Protein 8XV6 (pdb70)

Sequence (190 aa):
GPSCKHCKDDVNRLCRRVCACHLCGGRQDPDKQLMCDECDMAFHIYCLDPPLSSVPSEDEWYCPECRNDRVRTLLSVLKDPIAKMRRLVRIEQRQKGPSCKHCKDDVNRLCRVCACHLCGGRQDPDKQLMCDECDMAFHIYCLDPPLSSVPSEDEWYCPECRNDRVRTLLSVLKDPIAKMRRLVRIEQRQK

Secondary structure (DSSP, 8-state):
----TTTTT-TTS--TTTSBTTT---S-GGGEEEPTTT--EEETTTSSSPPSS---SS----HHHHT-/-PPBHHHHHT-HHHHHHHHHHHHHHH-/----TTTTT-TTS--TTTSBTTT---S-GGGEEEPTTT--EEETTTSSSPPSS---SS----HHHHT-/---BHHHHHT-HHHHHHHHHHHHHHH-

Radius of gyration: 18.64 Å; Cα contacts (8 Å, |Δi|>4): 339; chains: 4; bounding box: 54×41×26 Å

InterPro domains:
  IPR000626 Ubiquitin-like domain [PF00240] (3-75)
  IPR000626 Ubiquitin-like domain [PS50053] (1-75)
  IPR000626 Ubiquitin-like domain [SM00213] (1-74)
  IPR001841 Zinc finger, RING-type [PS50089] (318-364)
  IPR001841 Zinc finger, RING-type [PS50089] (724-763)
  IPR001841 Zinc finger, RING-type [SM00184] (318-363)
  IPR001841 Zinc finger, RING-type [SM00184] (724-762)
  IPR001965 Zinc finger, PHD-type [SM00249] (317-364)
  IPR003105 SRA-YDG [PF02182] (417-585)
  IPR003105 SRA-YDG [PS51015] (419-582)
  IPR003105 SRA-YDG [SM00466] (414-586)
  IPR011011 Zinc finger, FYVE/PHD-type [SSF57903] (316-367)
  IPR013083 Zinc finger, RING/FYVE/PHD-type [G3DSA:3.30.40.10] (670-793)
  IPR015947 PUA-like superfamily [SSF88697] (400-607)
  IPR017907 Zinc finger, RING-type, conserved site [PS00518] (739-748)
  IPR019787 Zinc finger, PHD-finger [PF00628] (318-363)
  IPR019787 Zinc finger, PHD-finger [PS50016] (310-366)
  IPR021991 UHRF1, tandem tudor domain [PF12148] (133-28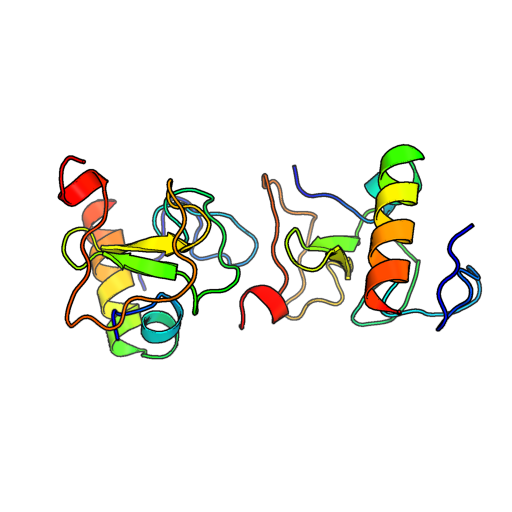4)
  IPR029071 Ubiquitin-like domain superfamily [SSF54236] (1-96)
  IPR036987 SRA-YDG superfamily [G3DSA:2.30.280.10] (399-609)

B-factor: mean 32.42, std 11.43, range [16.93, 79.99]

Foldseek 3Di:
DDADPVARPPLVDFDLAVAAVQTSHPPPQVQWAAAPPSRTTHHQVSDVVHDPGDDPDPHDHDCVRVVD/DDDDPVNQVVDPVSVVVVVVVVVVVVD/DDADPVCRPPQVDFDLAPAAVQTSHPPPQVQWFAAPPSRTTHRQVRDVVHDPGDDPDPGDHDCVRVVD/DDDDPVNQVVDVVSVVVVVVVVVVVVD

GO terms:
  GO:0061630 ubiquitin protein ligase activity (F, IDA)
  GO:0141119 chromosomal DNA methylation maintenance following DNA replication (P, IDA)
  GO:0006511 ubiquitin-dependent protein catabolic process (P, IDA)
  GO:0090307 mitotic spindle assembly (P, IDA)
  GO:0071168 protein localization to chromatin (P, IDA)
  GO:0005819 spindle (C, IC)
  GO:0062072 histone H3K9me2/3 reader activity (F, IDA)
  GO:0004842 ubiquitin-protein transferase activity (F, IDA)
  GO:0000785 chromatin (C, IDA)
  GO:0000791 euchromatin (C, IDA)
  GO:0000792 heterochromatin (C, IDA)
  GO:0005657 replication fork (C, IDA)
  GO:0008270 zinc ion binding (F, IDA)
  GO:0008327 methyl-CpG binding (F, IDA)
  GO:0042393 histone binding (F, IDA)
  GO:0044729 hemi-methylated DNA-binding (F, IDA)
  GO:0051865 protein autoubiquitination (P, IDA)
  GO:0140234 histone H3K23 ubiquitin ligase activity (F, IDA)
  GO:0140248 histone H3K18 ubiquitin ligase activity (F, IDA)
  GO:0140851 histone H3K14 ubiquitin ligase activity (F, IDA)

Solvent-accessible surface area: 11069 Å² total; per-residue (Å²): 114,32,56,4,151,113,0,126,51,54,64,24,76,25,2,138,30,10,0,0,46,65,28,0,0,32,11,22,0,67,86,0,0,0,0,48,104,42,11,20,0,1,0,9,97,37,10,136,107,88,52,119,73,43,29,82,98,105,95,26,95,0,41,106,39,124,136,138,163,9,91,18,5,27,51,6,78,148,60,109,117,18,84,96,160,18,32,72,125,10,54,112,145,43,179,115,28,61,4,144,114,0,133,53,55,116,133,108,106,1,115,49,10,0,0,44,77,40,0,6,61,90,58,30,67,85,0,0,0,0,46,57,26,8,16,0,2,0,10,96,37,8,138,107,90,27,118,70,52,22,93,21,73,61,2,18,0,37,114,18,16,82,114,164,17,77,18,4,56,47,7,78,142,63,107,106,30,88,96,174,18,35,66,97,6,51,120,116,36,188

Organism: Homo sapiens (NCBI:txid9606)

Nearest PDB structures (foldseek):
  8xv6-assembly2_C  TM=1.014E+00  e=6.702E-14  Homo sapiens
  8xv4-assembly1_A  TM=9.590E-01  e=3.528E-13  Homo sapiens
  8xv7-assembly3_E  TM=9.461E-01  e=5.727E-13  Homo sapiens
  8xv7-assembly4_G  TM=9.420E-01  e=1.226E-12  Homo sapiens
  8xv4-assembly2_B  TM=9.479E-01  e=1.226E-12  Homo sapiens

Structure (mmCIF, N/CA/C/O backbone):
data_8XV6
#
_entry.id   8XV6
#
_cell.length_a   70.940
_cell.length_b   75.720
_cell.length_c   96.480
_cell.angle_alpha   90.00
_cell.angle_beta   90.00
_cell.angle_gamma   90.00
#
_symmetry.space_group_name_H-M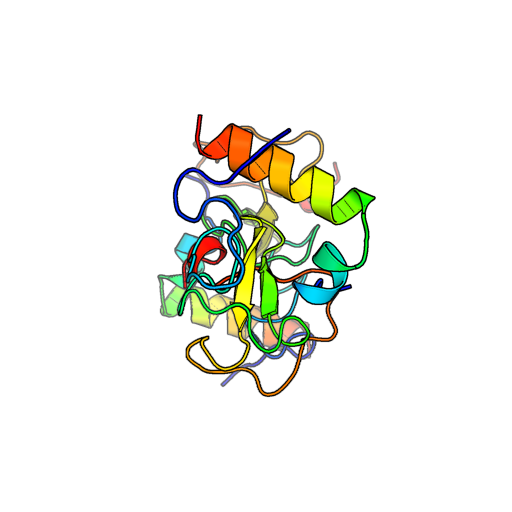   'C 2 2 21'
#
loop_
_entity.id
_entity.type
_entity.pdbx_description
1 polymer 'E3 ubiquitin-protein ligase UHRF1'
2 polymer 'Developmental pluripotency-associated protein 3'
3 non-polymer 'THIOCYANATE ION'
4 non-polymer GLYCEROL
5 non-polymer 'ZINC ION'
6 water water
#
loop_
_atom_site.group_PDB
_atom_site.id
_atom_site.type_symbol
_atom_site.label_atom_id
_atom_site.label_alt_id
_atom_site.label_comp_id
_atom_site.label_asym_id
_atom_site.label_entity_id
_atom_site.label_seq_id
_atom_site.pdbx_PDB_ins_code
_atom_site.Cartn_x
_atom_site.Cartn_y
_atom_site.Cartn_z
_atom_site.occupancy
_atom_site.B_iso_or_equiv
_atom_site.auth_seq_id
_atom_site.auth_comp_id
_atom_site.auth_asym_id
_atom_site.auth_atom_id
_atom_site.pdbx_PDB_model_num
ATOM 1 N N . GLY A 1 7 ? 0.632 -17.725 9.429 1.00 63.11 299 GLY A N 1
ATOM 2 C CA . GLY A 1 7 ? 0.564 -16.305 9.817 1.00 60.70 299 GLY A CA 1
ATOM 3 C C . GLY A 1 7 ? 1.204 -15.405 8.774 1.00 54.99 299 GLY A C 1
ATOM 4 O O . GLY A 1 7 ? 1.720 -15.926 7.765 1.00 53.43 299 GLY A O 1
ATOM 5 N N . PRO A 1 8 ? 1.195 -14.070 8.962 1.00 51.92 300 PRO A N 1
ATOM 6 C CA . PRO A 1 8 ? 1.726 -13.159 7.959 1.00 46.77 300 PRO A CA 1
ATOM 7 C C . PRO A 1 8 ? 3.244 -13.272 7.860 1.00 42.93 300 PRO A C 1
ATOM 8 O O . PRO A 1 8 ? 3.921 -13.527 8.868 1.00 40.74 300 PRO A O 1
ATOM 12 N N . SER A 1 9 ? 3.773 -13.020 6.658 1.00 38.51 301 SER A N 1
ATOM 13 C CA . SER A 1 9 ? 5.215 -13.126 6.334 1.00 35.90 301 SER A CA 1
ATOM 14 C C . SER A 1 9 ? 5.521 -12.096 5.239 1.00 32.36 301 SER A C 1
ATOM 15 O O . SER A 1 9 ? 4.770 -12.030 4.269 1.00 34.32 301 SER A O 1
ATOM 18 N N . CYS A 1 10 ? 6.562 -11.300 5.414 1.00 27.21 302 CYS A N 1
ATOM 19 C CA . CYS A 1 10 ? 6.854 -10.202 4.475 1.00 26.61 302 CYS A CA 1
ATOM 20 C C . CYS A 1 10 ? 7.223 -10.770 3.102 1.00 25.55 302 CYS A C 1
ATOM 21 O O . CYS A 1 10 ? 8.045 -11.685 3.024 1.00 26.67 302 CYS A O 1
ATOM 24 N N . LYS A 1 11 ? 6.634 -10.215 2.040 1.00 26.88 303 LYS A N 1
ATOM 25 C CA . LYS A 1 11 ? 6.910 -10.734 0.674 1.00 28.47 303 LYS A CA 1
ATOM 26 C C . LYS A 1 11 ? 8.342 -10.379 0.274 1.00 25.44 303 LYS A C 1
ATOM 27 O O . LYS A 1 11 ? 8.930 -11.110 -0.565 1.00 28.22 303 LYS A O 1
ATOM 33 N N . HIS A 1 12 ? 8.916 -9.350 0.891 1.00 23.81 304 HIS A N 1
ATOM 34 C CA . HIS A 1 12 ? 10.287 -8.880 0.555 1.00 23.50 304 HIS A CA 1
ATOM 35 C C . HIS A 1 12 ? 11.327 -9.741 1.271 1.00 22.61 304 HIS A C 1
ATOM 36 O O . HIS A 1 12 ? 12.199 -10.304 0.582 1.00 25.00 304 HIS A O 1
ATOM 43 N N . CYS A 1 13 ? 11.227 -9.889 2.594 1.00 21.83 305 CYS A N 1
ATOM 44 C CA . CYS A 1 13 ? 12.320 -10.480 3.399 1.00 22.13 305 CYS A CA 1
ATOM 45 C C . CYS A 1 13 ? 11.930 -11.766 4.127 1.00 22.48 305 CYS A C 1
ATOM 46 O O . CYS A 1 13 ? 12.847 -12.380 4.722 1.00 23.56 305 CYS A O 1
ATOM 49 N N . LYS A 1 14 ? 10.652 -12.152 4.110 1.00 23.14 306 LYS A N 1
ATOM 50 C CA . LYS A 1 14 ? 10.147 -13.374 4.792 1.00 26.48 306 LYS A CA 1
ATOM 51 C C . LYS A 1 14 ? 10.423 -13.265 6.299 1.00 25.98 306 LYS A C 1
ATOM 52 O O . LYS A 1 14 ? 10.357 -14.323 6.963 1.00 28.71 306 LYS A O 1
ATOM 58 N N . ASP A 1 15 ? 10.619 -12.039 6.797 1.00 24.15 307 ASP A N 1
ATOM 59 C CA . ASP A 1 15 ? 10.966 -11.751 8.217 1.00 25.90 307 ASP A CA 1
ATOM 60 C C . ASP A 1 15 ? 12.178 -12.609 8.594 1.00 26.84 307 ASP A C 1
ATOM 61 O O . ASP A 1 15 ? 12.263 -13.057 9.770 1.00 28.33 307 ASP A O 1
ATOM 66 N N . ASP A 1 16 ? 13.073 -12.846 7.636 1.00 25.65 308 ASP A N 1
ATOM 67 C CA . ASP A 1 16 ? 14.336 -13.593 7.896 1.00 25.37 308 ASP A CA 1
ATOM 68 C C . ASP A 1 16 ? 15.343 -12.590 8.466 1.00 23.45 308 ASP A C 1
ATOM 69 O O . ASP A 1 16 ? 15.706 -11.646 7.750 1.00 23.93 308 ASP A O 1
ATOM 74 N N . VAL A 1 17 ? 15.786 -12.804 9.691 1.00 25.65 309 VAL A N 1
ATOM 75 C CA . VAL A 1 17 ? 16.671 -11.846 10.423 1.00 24.95 309 VAL A CA 1
ATOM 76 C C . VAL A 1 17 ? 18.030 -11.745 9.706 1.00 23.45 309 VAL A C 1
ATOM 77 O O . VAL A 1 17 ? 18.730 -10.771 9.981 1.00 24.40 309 VAL A O 1
ATOM 81 N N . ASN A 1 18 ? 18.357 -12.664 8.805 1.00 24.27 310 ASN A N 1
ATOM 82 C CA . ASN A 1 18 ? 19.649 -12.628 8.066 1.00 24.06 310 ASN A CA 1
ATOM 83 C C . ASN A 1 18 ? 19.537 -11.778 6.816 1.00 22.91 310 ASN A C 1
ATOM 84 O O . ASN A 1 18 ? 20.496 -11.732 6.035 1.00 23.66 310 ASN A O 1
ATOM 89 N N . ARG A 1 19 ? 18.368 -11.142 6.607 1.00 21.89 311 ARG A N 1
ATOM 90 C CA . ARG A 1 19 ? 18.110 -10.324 5.402 1.00 22.13 311 ARG A CA 1
ATOM 91 C C . ARG A 1 19 ? 17.841 -8.878 5.817 1.00 21.54 311 ARG A C 1
ATOM 92 O O . ARG A 1 19 ? 17.441 -8.599 6.974 1.00 22.37 311 ARG A O 1
ATOM 100 N N . LEU A 1 20 ? 18.116 -7.974 4.894 1.00 21.26 312 LEU A N 1
ATOM 101 C CA . LEU A 1 20 ? 17.731 -6.565 5.032 1.00 19.51 312 LEU A CA 1
ATOM 102 C C . LEU A 1 20 ? 16.279 -6.400 4.593 1.00 19.89 312 LEU A C 1
ATOM 103 O O . LEU A 1 20 ? 15.789 -7.074 3.654 1.00 21.83 312 LEU A O 1
ATOM 108 N N . CYS A 1 21 ? 15.652 -5.404 5.188 1.00 19.49 313 CYS A N 1
ATOM 109 C CA . CYS A 1 21 ? 14.294 -5.050 4.760 1.00 19.74 313 CYS A CA 1
ATOM 110 C C . CYS A 1 21 ? 13.993 -3.605 5.178 1.00 18.52 313 CYS A C 1
ATOM 111 O O . CYS A 1 21 ? 14.021 -3.291 6.374 1.00 18.75 313 CYS A O 1
ATOM 114 N N . ARG A 1 22 ? 13.669 -2.764 4.202 1.00 18.88 314 ARG A N 1
ATOM 115 C CA A ARG A 1 22 ? 13.363 -1.338 4.503 0.50 18.68 314 ARG A CA 1
ATOM 116 C CA B ARG A 1 22 ? 13.361 -1.337 4.490 0.50 19.42 314 ARG A CA 1
ATOM 117 C C . ARG A 1 22 ? 11.862 -1.174 4.773 1.00 21.78 314 ARG A C 1
ATOM 118 O O . ARG A 1 22 ? 11.457 -0.011 5.026 1.00 21.26 314 ARG A O 1
ATOM 133 N N . VAL A 1 23 ? 11.093 -2.267 4.776 1.00 21.65 315 VAL A N 1
ATOM 134 C CA . VAL A 1 23 ? 9.705 -2.213 5.312 1.00 22.34 315 VAL A CA 1
ATOM 135 C C . VAL A 1 23 ? 9.714 -2.718 6.763 1.00 23.25 315 VAL A C 1
ATOM 136 O O . VAL A 1 23 ? 9.185 -2.045 7.670 1.00 23.13 315 VAL A O 1
ATOM 140 N N . CYS A 1 24 ? 10.338 -3.856 7.042 1.00 19.69 316 CYS A N 1
ATOM 141 C CA . CYS A 1 24 ? 10.245 -4.446 8.393 1.00 21.11 316 CYS A CA 1
ATOM 142 C C . CYS A 1 24 ? 11.300 -3.843 9.343 1.00 19.33 316 CYS A C 1
ATOM 143 O O . CYS A 1 24 ? 11.056 -3.835 10.595 1.00 21.70 316 CYS A O 1
ATOM 146 N N . ALA A 1 25 ? 12.442 -3.416 8.800 1.00 18.76 317 ALA A N 1
ATOM 147 C CA . ALA A 1 25 ? 13.533 -2.870 9.600 1.00 17.70 317 ALA A CA 1
ATOM 148 C C . ALA A 1 25 ? 13.868 -1.473 9.111 1.00 18.13 317 ALA A C 1
ATOM 149 O O . ALA A 1 25 ? 12.986 -0.785 8.541 1.00 20.73 317 ALA A O 1
ATOM 151 N N . CYS A 1 26 ? 15.087 -0.997 9.338 1.00 19.54 318 CYS A N 1
ATOM 152 C CA . CYS A 1 26 ? 15.334 0.430 9.109 1.00 19.62 318 CYS A CA 1
ATOM 153 C C . CYS A 1 26 ? 14.949 0.819 7.666 1.00 18.16 318 CYS A C 1
ATOM 154 O O . CYS A 1 26 ? 15.423 0.229 6.682 1.00 17.39 318 CYS A O 1
ATOM 157 N N . HIS A 1 27 ? 14.147 1.871 7.504 1.00 19.11 319 HIS A N 1
ATOM 158 C CA . HIS A 1 27 ? 13.616 2.240 6.172 1.00 19.27 319 HIS A CA 1
ATOM 159 C C . HIS A 1 27 ? 14.700 2.812 5.256 1.00 19.80 319 HIS A C 1
ATOM 160 O O . HIS A 1 27 ? 14.501 2.862 4.019 1.00 20.07 319 HIS A O 1
ATOM 167 N N . LEU A 1 28 ? 15.812 3.257 5.881 1.00 19.29 320 LEU A N 1
ATOM 168 C CA . LEU A 1 28 ? 16.929 3.910 5.166 1.00 20.73 320 LEU A CA 1
ATOM 169 C C . LEU A 1 28 ? 18.035 2.873 4.840 1.00 20.70 320 LEU A C 1
ATOM 170 O O . LEU A 1 28 ? 18.616 3.033 3.810 1.00 24.32 320 LEU A O 1
ATOM 175 N N . CYS A 1 29 ? 18.406 1.976 5.750 1.00 19.73 321 CYS A N 1
ATOM 176 C CA . CYS A 1 29 ? 19.521 1.026 5.483 1.00 19.35 321 CYS A CA 1
ATOM 177 C C . CYS A 1 29 ? 19.049 -0.412 5.444 1.00 20.41 321 CYS A C 1
ATOM 178 O O . CYS A 1 29 ? 19.871 -1.282 5.026 1.00 20.12 321 CYS A O 1
ATOM 181 N N . GLY A 1 30 ? 17.843 -0.706 5.864 1.00 18.17 322 GLY A N 1
ATOM 182 C CA . GLY A 1 30 ? 17.229 -2.052 5.871 1.00 19.06 322 GLY A CA 1
ATOM 183 C C . GLY A 1 30 ? 17.810 -2.954 6.964 1.00 18.39 322 GLY A C 1
ATOM 184 O O . GLY A 1 30 ? 17.357 -4.082 7.138 1.00 19.08 322 GLY A O 1
ATOM 185 N N . GLY A 1 31 ? 18.620 -2.400 7.837 1.00 18.34 323 GLY A N 1
ATOM 186 C CA . GLY A 1 31 ? 19.228 -3.229 8.897 1.00 19.18 323 GLY A CA 1
ATOM 187 C C . GLY A 1 31 ? 18.339 -3.407 10.121 1.00 19.54 323 GLY A C 1
ATOM 188 O O . GLY A 1 31 ? 17.648 -2.470 10.565 1.00 19.29 323 GLY A O 1
ATOM 189 N N . ARG A 1 32 ? 18.548 -4.559 10.761 1.00 19.59 324 ARG A N 1
ATOM 190 C CA . ARG A 1 32 ? 17.893 -4.937 11.997 1.00 21.18 324 ARG A CA 1
ATOM 191 C C . ARG A 1 32 ? 18.727 -4.591 13.232 1.00 20.55 324 ARG A C 1
ATOM 192 O O . ARG A 1 32 ? 18.304 -4.879 14.363 1.00 21.39 324 ARG A O 1
ATOM 200 N N . GLN A 1 33 ? 19.952 -4.052 13.024 1.00 20.43 325 GLN A N 1
ATOM 201 C CA . GLN A 1 33 ? 20.842 -3.772 14.143 1.00 21.58 325 GLN A CA 1
ATOM 202 C C . GLN A 1 33 ? 20.292 -2.640 15.010 1.00 20.51 325 GLN A C 1
ATOM 203 O O . GLN A 1 33 ? 19.520 -1.775 14.538 1.00 20.24 325 GLN A O 1
ATOM 209 N N . ASP A 1 34 ? 20.707 -2.648 16.284 1.00 23.38 326 ASP A N 1
ATOM 210 C CA . ASP A 1 34 ? 20.366 -1.566 17.216 1.00 25.45 326 ASP A CA 1
ATOM 211 C C . ASP A 1 34 ? 18.876 -1.249 17.161 1.00 24.64 326 ASP A C 1
ATOM 212 O O . ASP A 1 34 ? 18.494 -0.092 16.920 1.00 23.80 326 ASP A O 1
ATOM 217 N N . PRO A 1 35 ? 17.954 -2.225 17.351 1.00 24.83 327 PRO A N 1
ATOM 218 C CA . PRO A 1 35 ? 16.527 -1.920 17.271 1.00 23.36 327 PRO A CA 1
ATOM 219 C C . PRO A 1 35 ? 16.073 -0.916 18.323 1.00 23.81 327 PRO A C 1
ATOM 220 O O . PRO A 1 35 ? 15.042 -0.258 18.092 1.00 24.36 327 PRO A O 1
ATOM 224 N N . ASP A 1 36 ? 16.833 -0.747 19.409 1.00 25.54 328 ASP A N 1
ATOM 225 C CA . ASP A 1 36 ? 16.526 0.244 20.447 1.00 28.15 328 ASP A CA 1
ATOM 226 C C . ASP A 1 36 ? 16.866 1.671 20.015 1.00 27.12 328 ASP A C 1
ATOM 227 O O . ASP A 1 36 ? 16.583 2.626 20.744 1.00 28.10 328 ASP A O 1
ATOM 232 N N . LYS A 1 37 ? 17.519 1.818 18.854 1.00 24.62 329 LYS A N 1
ATOM 233 C CA . LYS A 1 37 ? 17.830 3.115 18.291 1.00 25.57 329 LYS A CA 1
ATOM 234 C C . LYS A 1 37 ? 17.084 3.356 16.983 1.00 21.55 329 LYS A C 1
ATOM 235 O O . LYS A 1 37 ? 17.443 4.290 16.258 1.00 24.89 329 LYS A O 1
ATOM 241 N N . GLN A 1 38 ? 16.100 2.509 16.670 1.00 20.54 330 GLN A N 1
ATOM 242 C CA . GLN A 1 38 ? 15.270 2.727 15.503 1.00 20.11 330 GLN A CA 1
ATOM 243 C C . GLN A 1 38 ? 13.933 3.332 15.967 1.00 21.16 330 GLN A C 1
ATOM 244 O O . GLN A 1 38 ? 13.156 2.678 16.662 1.00 23.64 330 GLN A O 1
ATOM 250 N N . LEU A 1 39 ? 13.682 4.574 15.574 1.00 22.28 331 LEU A N 1
ATOM 251 C CA . LEU A 1 39 ? 12.426 5.274 15.882 1.00 21.33 331 LEU A CA 1
ATOM 252 C C . LEU A 1 39 ? 11.316 4.732 14.990 1.00 22.35 331 LEU A C 1
ATOM 253 O O . LEU A 1 39 ? 11.513 4.628 13.784 1.00 21.17 331 LEU A O 1
ATOM 258 N N . MET A 1 40 ? 10.113 4.561 15.570 1.00 22.44 332 MET A N 1
ATOM 259 C CA . MET A 1 40 ? 8.948 4.221 14.777 1.00 21.84 332 MET A CA 1
ATOM 260 C C . MET A 1 40 ? 8.158 5.479 14.457 1.00 22.77 332 MET A C 1
ATOM 261 O O . MET A 1 40 ? 7.732 6.196 15.380 1.00 23.71 332 MET A O 1
ATOM 266 N N . CYS A 1 41 ? 7.921 5.692 13.175 1.00 22.12 333 CYS A N 1
ATOM 267 C CA . CYS A 1 41 ? 7.053 6.803 12.777 1.00 21.27 333 CYS A CA 1
ATOM 268 C C . CYS A 1 41 ? 5.628 6.520 13.200 1.00 22.75 333 CYS A C 1
ATOM 269 O O . CYS A 1 41 ? 5.043 5.509 12.838 1.00 24.03 333 CYS A O 1
ATOM 272 N N . ASP A 1 42 ? 4.964 7.518 13.844 1.00 23.55 334 ASP A N 1
ATOM 273 C CA . ASP A 1 42 ? 3.597 7.325 14.312 1.00 25.65 334 ASP A CA 1
ATOM 274 C C . ASP A 1 42 ? 2.552 7.523 13.205 1.00 26.97 334 ASP A C 1
ATOM 275 O O . ASP A 1 42 ? 1.364 7.376 13.462 1.00 31.22 334 ASP A O 1
ATOM 280 N N . GLU A 1 43 ? 2.971 7.900 11.984 1.00 25.48 335 GLU A N 1
ATOM 281 C CA . GLU A 1 43 ? 2.091 7.892 10.830 1.00 27.09 335 GLU A CA 1
ATOM 282 C C . GLU A 1 43 ? 2.297 6.628 9.976 1.00 26.43 335 GLU A C 1
ATOM 283 O O . GLU A 1 43 ? 1.342 5.869 9.815 1.00 30.10 335 GLU A O 1
ATOM 289 N N . CYS A 1 44 ? 3.505 6.393 9.441 1.00 25.88 336 CYS A N 1
ATOM 290 C CA . CYS A 1 44 ? 3.681 5.367 8.424 1.00 25.21 336 CYS A CA 1
ATOM 291 C C . CYS A 1 44 ? 4.207 4.057 9.010 1.00 24.23 336 CYS A C 1
ATOM 292 O O . CYS A 1 44 ? 4.170 3.052 8.319 1.00 24.96 336 CYS A O 1
ATOM 295 N N . ASP A 1 45 ? 4.597 4.079 10.280 1.00 24.70 337 ASP A N 1
ATOM 296 C CA . ASP A 1 45 ? 5.046 2.903 11.014 1.00 24.49 337 ASP A CA 1
ATOM 297 C C . ASP A 1 45 ? 6.293 2.285 10.403 1.00 24.10 337 ASP A C 1
ATOM 298 O O . ASP A 1 45 ? 6.595 1.126 10.719 1.00 24.83 337 ASP A O 1
ATOM 303 N N . MET A 1 46 ? 7.057 3.098 9.668 1.00 22.79 338 MET A N 1
ATOM 304 C CA . MET A 1 46 ? 8.409 2.720 9.281 1.00 20.65 338 MET A CA 1
ATOM 305 C C . MET A 1 46 ? 9.368 3.043 10.425 1.00 22.29 338 MET A C 1
ATOM 306 O O . MET A 1 46 ? 9.141 3.906 11.274 1.00 20.99 338 MET A O 1
ATOM 311 N N . ALA A 1 47 ? 10.458 2.263 10.434 1.00 20.37 339 ALA A N 1
ATOM 312 C CA . ALA A 1 47 ? 11.511 2.344 11.436 1.00 22.69 339 ALA A CA 1
ATOM 313 C C . ALA A 1 47 ? 12.706 3.105 10.876 1.00 19.17 339 ALA A C 1
ATOM 314 O O . ALA A 1 47 ? 13.024 2.965 9.699 1.00 19.81 339 ALA A O 1
ATOM 316 N N . PHE A 1 48 ? 13.401 3.875 11.725 1.00 18.31 340 PHE A N 1
ATOM 317 C CA . PHE A 1 48 ? 14.515 4.699 11.271 1.00 18.38 340 PHE A CA 1
ATOM 318 C C . PHE A 1 48 ? 15.625 4.736 12.310 1.00 21.00 340 PHE A C 1
ATOM 319 O O . PHE A 1 48 ? 15.428 5.308 13.373 1.00 21.20 340 PHE A O 1
ATOM 327 N N . HIS A 1 49 ? 16.839 4.231 11.990 1.00 19.80 341 HIS A N 1
ATOM 328 C CA . HIS A 1 49 ? 17.949 4.441 12.903 1.00 21.42 341 HIS A CA 1
ATOM 329 C C . HIS A 1 49 ? 18.172 5.930 13.123 1.00 21.92 341 HIS A C 1
ATOM 330 O O . HIS A 1 49 ? 18.206 6.703 12.171 1.00 22.42 341 HIS A O 1
ATOM 337 N N . ILE A 1 50 ? 18.425 6.313 14.371 1.00 23.52 342 ILE A N 1
ATOM 338 C CA . ILE A 1 50 ? 18.722 7.697 14.688 1.00 24.48 342 ILE A CA 1
ATOM 339 C C . ILE A 1 50 ? 19.933 8.182 13.899 1.00 26.66 342 ILE A C 1
ATOM 340 O O . ILE A 1 50 ? 20.003 9.351 13.531 1.00 28.05 342 ILE A O 1
ATOM 345 N N . TYR A 1 51 ? 20.886 7.281 13.604 1.00 25.83 343 TYR A N 1
ATOM 346 C CA . TYR A 1 51 ? 22.104 7.645 12.900 1.00 26.97 343 TYR A CA 1
ATOM 347 C C . TYR A 1 51 ? 21.989 7.479 11.372 1.00 25.51 343 TYR A C 1
ATOM 348 O O . TYR A 1 51 ? 22.957 7.858 10.671 1.00 30.13 343 TYR A O 1
ATOM 357 N N . CYS A 1 52 ? 20.831 7.007 10.857 1.00 23.90 344 CYS A N 1
ATOM 358 C CA . CYS A 1 52 ? 20.538 6.937 9.424 1.00 22.34 344 CYS A CA 1
ATOM 359 C C . CYS A 1 52 ? 19.849 8.236 8.976 1.00 25.01 344 CYS A C 1
ATOM 360 O O . CYS A 1 52 ? 19.939 8.604 7.807 1.00 25.67 344 CYS A O 1
ATOM 363 N N . LEU A 1 53 ? 19.142 8.898 9.885 1.00 25.44 345 LEU A N 1
ATOM 364 C CA . LEU A 1 53 ? 18.505 10.155 9.564 1.00 26.58 345 LEU A CA 1
ATOM 365 C C . LEU A 1 53 ? 19.568 11.196 9.231 1.00 29.13 345 LEU A C 1
ATOM 366 O O . LEU A 1 53 ? 20.695 11.115 9.694 1.00 30.52 345 LEU A O 1
ATOM 371 N N . ASP A 1 54 ? 19.187 12.172 8.402 1.00 30.81 346 ASP A N 1
ATOM 372 C CA . ASP A 1 54 ? 20.073 13.229 7.963 1.00 35.57 346 ASP A CA 1
ATOM 373 C C . ASP A 1 54 ? 19.355 14.559 8.146 1.00 35.53 346 ASP A C 1
ATOM 374 O O . ASP A 1 54 ? 18.432 14.834 7.400 1.00 37.02 346 ASP A O 1
ATOM 379 N N . PRO A 1 55 ? 19.756 15.394 9.126 1.00 34.59 347 PRO A N 1
ATOM 380 C CA . PRO A 1 55 ? 20.885 15.087 9.999 1.00 35.99 347 PRO A CA 1
ATOM 381 C C . PRO A 1 55 ? 20.546 14.014 11.027 1.00 33.21 347 PRO A C 1
ATOM 382 O O . PRO A 1 55 ? 19.380 13.773 11.339 1.00 32.96 347 PRO A O 1
ATOM 386 N N . PRO A 1 56 ? 21.573 13.350 11.594 1.00 33.36 348 PRO A N 1
ATOM 387 C CA . PRO A 1 56 ? 21.352 12.288 12.566 1.00 32.17 348 PRO A CA 1
ATOM 388 C C . PRO A 1 56 ? 20.997 12.810 13.953 1.00 33.27 348 PRO A C 1
ATOM 389 O O . PRO A 1 56 ? 21.358 13.931 14.307 1.00 35.35 348 PRO A O 1
ATOM 393 N N . LEU A 1 57 ? 20.309 11.965 14.724 1.00 32.00 349 LEU A N 1
ATOM 394 C CA . LEU A 1 57 ? 19.941 12.255 16.101 1.00 33.60 349 LEU A CA 1
ATOM 395 C C . LEU A 1 57 ? 20.924 11.543 17.020 1.00 34.61 349 LEU A C 1
ATOM 396 O O . LEU A 1 57 ? 21.288 10.403 16.753 1.00 34.83 349 LEU A O 1
ATOM 401 N N . SER A 1 58 ? 21.319 12.204 18.116 1.00 38.57 350 SER A N 1
ATOM 402 C CA . SER A 1 58 ? 22.270 11.597 19.034 1.00 41.41 350 SER A CA 1
ATOM 403 C C . SER A 1 58 ? 21.569 10.693 20.050 1.00 40.32 350 SER A C 1
ATOM 404 O O . SER A 1 58 ? 22.213 9.864 20.681 1.00 43.27 350 SER A O 1
ATOM 407 N N . SER A 1 59 ? 20.250 10.804 20.188 1.00 37.11 351 SER A N 1
ATOM 408 C CA . SER A 1 59 ? 19.525 9.926 21.085 1.00 36.82 351 SER A CA 1
ATOM 409 C C . SER A 1 59 ? 18.063 9.820 20.651 1.00 33.34 351 SER A C 1
ATOM 410 O O . SER A 1 59 ? 17.618 10.529 19.754 1.00 33.33 351 SER A O 1
ATOM 413 N N . VAL A 1 60 ? 17.342 8.879 21.261 1.00 32.57 352 VAL A N 1
ATOM 414 C CA . VAL A 1 60 ? 15.923 8.726 21.004 1.00 30.30 352 VAL A CA 1
ATOM 415 C C . VAL A 1 60 ? 15.201 9.929 21.625 1.00 31.42 352 VAL A C 1
ATOM 416 O O . VAL A 1 60 ? 15.365 10.199 22.817 1.00 34.80 352 VAL A O 1
ATOM 420 N N . PRO A 1 61 ? 14.394 10.714 20.873 1.00 30.61 353 PRO A N 1
ATOM 421 C CA . PRO A 1 61 ? 13.685 11.846 21.472 1.00 32.06 353 PRO A CA 1
ATOM 422 C C . PRO A 1 61 ? 12.819 11.489 22.669 1.00 31.82 353 PRO A C 1
ATOM 423 O O . PRO A 1 61 ? 12.129 10.474 22.674 1.00 32.46 353 PRO A O 1
ATOM 427 N N . SER A 1 62 ? 12.789 12.401 23.632 1.00 33.72 354 SER A N 1
ATOM 428 C CA . SER A 1 62 ? 11.872 12.336 24.757 1.00 35.70 354 SER A CA 1
ATOM 429 C C . SER A 1 62 ? 10.571 13.036 24.397 1.00 32.65 354 SER A C 1
ATOM 430 O O . SER A 1 62 ? 10.314 14.107 24.914 1.00 35.89 354 SER A O 1
ATOM 433 N N . GLU A 1 63 ? 9.758 12.381 23.571 1.00 31.24 355 GLU A N 1
ATOM 434 C CA . GLU A 1 63 ? 8.549 12.973 23.022 1.00 30.55 355 GLU A CA 1
ATOM 435 C C . GLU A 1 63 ? 7.452 11.919 23.031 1.00 31.83 355 GLU A C 1
ATOM 436 O O . GLU A 1 63 ? 7.749 10.738 23.024 1.00 32.65 355 GLU A O 1
ATOM 442 N N . ASP A 1 64 ? 6.198 12.350 22.997 1.00 32.97 356 ASP A N 1
ATOM 443 C CA . ASP A 1 64 ? 5.076 11.428 23.038 1.00 34.67 356 ASP A CA 1
ATOM 444 C C . ASP A 1 64 ? 4.968 10.656 21.735 1.00 33.40 356 ASP A C 1
ATOM 445 O O . ASP A 1 64 ? 4.575 9.499 21.744 1.00 33.19 356 ASP A O 1
ATOM 450 N N . GLU A 1 65 ? 5.284 11.328 20.619 1.00 27.99 357 GLU A N 1
ATOM 451 C CA . GLU A 1 65 ? 5.139 10.759 19.292 1.00 27.12 357 GLU A CA 1
ATOM 452 C C . GLU A 1 65 ? 6.281 11.332 18.457 1.00 25.55 357 GLU A C 1
ATOM 453 O O . GLU A 1 65 ? 6.872 12.342 18.832 1.00 25.87 357 GLU A O 1
ATOM 459 N N . TRP A 1 66 ? 6.590 10.666 17.356 1.00 23.51 358 TRP A N 1
ATOM 460 C CA . TRP A 1 66 ? 7.594 11.129 16.421 1.00 22.44 358 TRP A CA 1
ATOM 461 C C . TRP A 1 66 ? 7.120 10.822 15.004 1.00 22.32 358 TRP A C 1
ATOM 462 O O . TRP A 1 66 ? 6.507 9.798 14.771 1.00 23.11 358 TRP A O 1
ATOM 473 N N . TYR A 1 67 ? 7.413 11.725 14.064 1.00 22.78 359 TYR A N 1
ATOM 474 C CA . TYR A 1 67 ? 7.019 11.598 12.675 1.00 22.10 359 TYR A CA 1
ATOM 475 C C . TYR A 1 67 ? 8.255 11.763 11.799 1.00 22.54 359 TYR A C 1
ATOM 476 O O . TYR A 1 67 ? 9.010 12.714 12.012 1.00 23.97 359 TYR A O 1
ATOM 485 N N . CYS A 1 68 ? 8.361 10.861 10.809 1.00 22.04 360 CYS A N 1
ATOM 486 C CA . CYS A 1 68 ? 9.543 10.760 9.980 1.00 22.75 360 CYS A CA 1
ATOM 487 C C . CYS A 1 68 ? 9.603 11.864 8.935 1.00 21.78 360 CYS A C 1
ATOM 488 O O . CYS A 1 68 ? 8.617 12.596 8.671 1.00 21.57 360 CYS A O 1
ATOM 491 N N . PRO A 1 69 ? 10.790 12.146 8.341 1.00 21.88 361 PRO A N 1
ATOM 492 C CA . PRO A 1 69 ? 10.912 13.195 7.351 1.00 24.75 361 PRO A CA 1
ATOM 493 C C . PRO A 1 69 ? 9.975 13.086 6.158 1.00 24.34 361 PRO A C 1
ATOM 494 O O . PRO A 1 69 ? 9.599 14.104 5.571 1.00 26.57 361 PRO A O 1
ATOM 498 N N . GLU A 1 70 ? 9.641 11.842 5.779 1.00 23.04 362 GLU A N 1
ATOM 499 C CA . GLU A 1 70 ? 8.735 11.644 4.665 1.00 23.83 362 GLU A CA 1
ATOM 500 C C . GLU A 1 70 ? 7.317 12.087 5.041 1.00 23.14 362 GLU A C 1
ATOM 501 O O . GLU A 1 70 ? 6.648 12.717 4.236 1.00 24.80 362 GLU A O 1
ATOM 507 N N . CYS A 1 71 ? 6.827 11.650 6.218 1.00 23.76 363 CYS A N 1
ATOM 508 C CA . CYS A 1 71 ? 5.490 12.052 6.647 1.00 23.93 363 CYS A CA 1
ATOM 509 C C . CYS A 1 71 ? 5.413 13.539 6.977 1.00 25.68 363 CYS A C 1
ATOM 510 O O . CYS A 1 71 ? 4.355 14.178 6.758 1.00 27.04 363 CYS A O 1
ATOM 513 N N . ARG A 1 72 ? 6.520 14.131 7.430 1.00 25.94 364 ARG A N 1
ATOM 514 C CA . ARG A 1 72 ? 6.551 15.578 7.648 1.00 27.20 364 ARG A CA 1
ATOM 515 C C . ARG A 1 72 ? 6.640 16.369 6.347 1.00 28.77 364 ARG A C 1
ATOM 516 O O . ARG A 1 72 ? 6.422 17.578 6.343 1.00 29.52 364 ARG A O 1
ATOM 524 N N . ASN A 1 73 ? 6.991 15.679 5.252 1.00 30.55 365 ASN A N 1
ATOM 525 C CA . ASN A 1 73 ? 7.230 16.285 3.958 1.00 33.73 365 ASN A CA 1
ATOM 526 C C . ASN A 1 73 ? 8.322 17.337 4.151 1.00 39.17 365 ASN A C 1
ATOM 527 O O . ASN A 1 73 ? 8.181 18.478 3.706 1.00 41.23 365 ASN A O 1
ATOM 532 N N . ASP A 1 74 ? 9.391 16.877 4.832 1.00 43.70 366 ASP A N 1
ATOM 533 C CA . ASP A 1 74 ? 10.626 17.587 5.131 1.00 49.94 366 ASP A CA 1
ATOM 534 C C . ASP A 1 74 ? 11.303 16.942 6.350 1.00 52.34 366 ASP A C 1
ATOM 535 O O . ASP A 1 74 ? 10.903 17.312 7.508 1.00 49.21 366 ASP A O 1
ATOM 540 N N . ARG B 2 3 ? 11.216 8.779 24.550 1.00 51.16 87 ARG B N 1
ATOM 541 C CA . ARG B 2 3 ? 9.929 8.114 24.894 1.00 52.08 87 ARG B CA 1
ATOM 542 C C . ARG B 2 3 ? 9.131 7.766 23.632 1.00 44.16 87 ARG B C 1
ATOM 543 O O . ARG B 2 3 ? 8.024 7.241 23.686 1.00 51.08 87 ARG B O 1
ATOM 551 N N . VAL B 2 4 ? 9.646 8.116 22.462 1.00 41.16 88 VAL B N 1
ATOM 552 C CA . VAL B 2 4 ? 9.069 7.623 21.217 1.00 35.64 88 VAL B CA 1
ATOM 553 C C . VAL B 2 4 ? 9.163 6.092 21.158 1.00 31.99 88 VAL B C 1
ATOM 554 O O . VAL B 2 4 ? 10.019 5.534 21.843 1.00 37.77 88 VAL B O 1
ATOM 558 N N . ARG B 2 5 ? 8.320 5.401 20.370 1.00 28.60 89 ARG B N 1
ATOM 559 C CA . ARG B 2 5 ? 8.402 3.951 20.232 1.00 28.50 89 ARG B CA 1
ATOM 560 C C . ARG B 2 5 ? 9.629 3.583 19.382 1.00 24.87 89 ARG B C 1
ATOM 561 O O . ARG B 2 5 ? 9.976 4.289 18.440 1.00 24.14 89 ARG B O 1
ATOM 569 N N . THR B 2 6 ? 10.361 2.549 19.837 1.00 24.49 90 THR B N 1
ATOM 570 C CA . THR B 2 6 ? 11.441 1.963 19.044 1.00 24.60 90 THR B CA 1
ATOM 571 C C . THR B 2 6 ? 11.024 0.642 18.417 1.00 23.68 90 THR B C 1
ATOM 572 O O . THR B 2 6 ? 10.079 -0.022 18.819 1.00 24.22 90 THR B O 1
ATOM 576 N N . LEU B 2 7 ? 11.829 0.211 17.436 1.00 23.57 91 LEU B N 1
ATOM 577 C CA . LEU B 2 7 ? 11.561 -1.092 16.844 1.00 23.37 91 LEU B CA 1
ATOM 578 C C . LEU B 2 7 ? 11.654 -2.172 17.929 1.00 23.57 91 LEU B C 1
ATOM 579 O O . LEU B 2 7 ? 10.880 -3.112 17.938 1.00 26.89 91 LEU B O 1
ATOM 584 N N . LEU B 2 8 ? 12.616 -2.037 18.831 1.00 24.78 92 LEU B N 1
ATOM 585 C CA . LEU B 2 8 ? 12.770 -3.018 19.903 1.00 26.25 92 LEU B CA 1
ATOM 586 C C . LEU B 2 8 ? 11.492 -3.084 20.750 1.00 27.09 92 LEU B C 1
ATOM 587 O O . LEU B 2 8 ? 11.031 -4.163 21.089 1.00 28.49 92 LEU B O 1
ATOM 592 N N . SER B 2 9 ? 10.899 -1.933 21.072 1.00 28.49 93 SER B N 1
ATOM 593 C CA . SER B 2 9 ? 9.665 -1.935 21.848 1.00 30.02 93 SER B CA 1
ATOM 594 C C . SER B 2 9 ? 8.560 -2.710 21.138 1.00 30.20 93 SER B C 1
ATOM 595 O O . SER B 2 9 ? 7.733 -3.337 21.789 1.00 32.01 93 SER B O 1
ATOM 598 N N . VAL B 2 10 ? 8.522 -2.645 19.802 1.00 29.28 94 VAL B N 1
ATOM 599 C CA . VAL B 2 10 ? 7.539 -3.388 19.028 1.00 29.61 94 VAL B CA 1
ATOM 600 C C . VAL B 2 10 ? 7.833 -4.878 19.072 1.00 30.82 94 VAL B C 1
ATOM 601 O O . VAL B 2 10 ? 6.907 -5.669 19.282 1.00 33.95 94 VAL B O 1
ATOM 605 N N . LEU B 2 11 ? 9.106 -5.239 18.820 1.00 27.58 95 LEU B N 1
ATOM 606 C CA . LEU B 2 11 ? 9.524 -6.629 18.714 1.00 30.29 95 LEU B CA 1
ATOM 607 C C . LEU B 2 11 ? 9.304 -7.399 20.012 1.00 34.02 95 LEU B C 1
ATOM 608 O O . LEU B 2 11 ? 9.058 -8.600 19.954 1.00 38.06 95 LEU B O 1
ATOM 613 N N . LYS B 2 12 ? 9.453 -6.712 21.147 1.00 32.48 96 LYS B N 1
ATOM 614 C CA . LYS B 2 12 ? 9.331 -7.355 22.451 1.00 38.26 96 LYS B CA 1
ATOM 615 C C . LYS B 2 12 ? 7.872 -7.519 22.855 1.00 40.06 96 LYS B C 1
ATOM 616 O O . LYS B 2 12 ? 7.585 -8.277 23.768 1.00 44.85 96 LYS B O 1
ATOM 622 N N . ASP B 2 13 ? 6.953 -6.811 22.202 1.00 40.15 97 ASP B N 1
ATOM 623 C CA . ASP B 2 13 ? 5.532 -6.881 22.529 1.00 43.61 97 ASP B CA 1
ATOM 624 C C . ASP B 2 13 ? 4.805 -7.735 21.489 1.00 43.41 97 ASP B C 1
ATOM 625 O O . ASP B 2 13 ? 4.574 -7.257 20.375 1.00 41.06 97 ASP B O 1
ATOM 630 N N . PRO B 2 14 ? 4.380 -8.979 21.815 1.00 45.48 98 PRO B N 1
ATOM 631 C CA . PRO B 2 14 ? 3.721 -9.862 20.843 1.00 46.92 98 PRO B CA 1
ATOM 632 C C . PRO B 2 14 ? 2.509 -9.262 20.123 1.00 47.64 98 PRO B C 1
ATOM 633 O O . PRO B 2 14 ? 2.265 -9.546 18.952 1.00 44.04 98 PRO B O 1
ATOM 637 N N . ILE B 2 15 ? 1.746 -8.422 20.829 1.00 48.53 99 ILE B N 1
ATOM 638 C CA . ILE B 2 15 ? 0.536 -7.840 20.270 1.00 48.40 99 ILE B CA 1
ATOM 639 C C . ILE B 2 15 ? 0.926 -6.737 19.293 1.00 43.73 99 ILE B C 1
ATOM 640 O O . ILE B 2 15 ? 0.375 -6.687 18.202 1.00 42.93 99 ILE B O 1
ATOM 645 N N . ALA B 2 16 ? 1.829 -5.845 19.720 1.00 42.12 100 ALA B N 1
ATOM 646 C CA . ALA B 2 16 ? 2.342 -4.791 18.855 1.00 40.35 100 ALA B CA 1
ATOM 647 C C . ALA B 2 16 ? 2.997 -5.403 17.617 1.00 38.51 100 ALA B C 1
ATOM 648 O O . ALA B 2 16 ? 2.787 -4.911 16.511 1.00 38.21 100 ALA B O 1
ATOM 650 N N . LYS B 2 17 ? 3.784 -6.462 17.832 1.00 36.41 101 LYS B N 1
ATOM 651 C CA . LYS B 2 17 ? 4.458 -7.124 16.726 1.00 35.42 101 LYS B CA 1
ATOM 652 C C . LYS B 2 17 ? 3.431 -7.699 15.747 1.00 36.42 101 LYS B C 1
ATOM 653 O O . LYS B 2 17 ? 3.536 -7.492 14.537 1.00 34.09 101 LYS B O 1
ATOM 659 N N . MET B 2 18 ? 2.393 -8.383 16.262 1.00 39.19 102 MET B N 1
ATOM 660 C CA . MET B 2 18 ? 1.393 -8.954 15.378 1.00 41.47 102 MET B CA 1
ATOM 661 C C . MET B 2 18 ? 0.645 -7.840 14.642 1.00 39.73 102 MET B C 1
ATOM 662 O O . MET B 2 18 ? 0.331 -7.988 13.459 1.00 40.89 102 MET B O 1
ATOM 667 N N . ARG B 2 19 ? 0.370 -6.719 15.319 1.00 39.36 103 ARG B N 1
ATOM 668 C CA . ARG B 2 19 ? -0.340 -5.615 14.689 1.00 41.83 103 ARG B CA 1
ATOM 669 C C . ARG B 2 19 ? 0.483 -5.113 13.505 1.00 38.42 103 ARG B C 1
ATOM 670 O O . ARG B 2 19 ? -0.067 -4.788 12.450 1.00 38.99 103 ARG B O 1
ATOM 678 N N . ARG B 2 20 ? 1.808 -5.093 13.691 1.00 34.92 104 ARG B N 1
ATOM 679 C CA . ARG B 2 20 ? 2.676 -4.539 12.666 1.00 31.47 104 ARG B CA 1
ATOM 680 C C . ARG B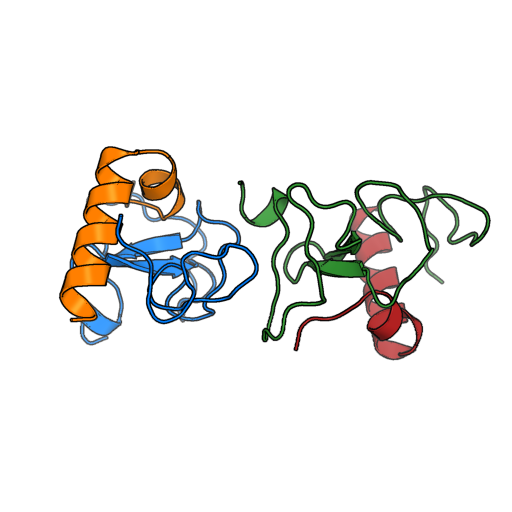 2 20 ? 2.733 -5.504 11.489 1.00 32.44 104 ARG B C 1
ATOM 681 O O . ARG B 2 20 ? 2.662 -5.069 10.337 1.00 36.02 104 ARG B O 1
ATOM 689 N N . LEU B 2 21 ? 2.837 -6.805 11.772 1.00 33.42 105 LEU B N 1
ATOM 690 C CA . LEU B 2 21 ? 2.819 -7.813 10.717 1.00 35.76 105 LEU B CA 1
ATOM 691 C C . LEU B 2 21 ? 1.529 -7.735 9.894 1.00 37.01 105 LEU B C 1
ATOM 692 O O . LEU B 2 21 ? 1.552 -7.751 8.664 1.00 38.12 105 LEU B O 1
ATOM 697 N N . VAL B 2 22 ? 0.379 -7.666 10.570 1.00 40.05 106 VAL B N 1
ATOM 698 C CA . VAL B 2 22 ? -0.904 -7.596 9.882 1.00 42.33 106 VAL B CA 1
ATOM 699 C C . VAL B 2 22 ? -0.982 -6.380 8.959 1.00 41.54 106 VAL B C 1
ATOM 700 O O . VAL B 2 22 ? -1.506 -6.465 7.854 1.00 42.38 106 VAL B O 1
ATOM 704 N N . ARG B 2 23 ? -0.459 -5.243 9.417 1.00 40.79 107 ARG B N 1
ATOM 705 C CA . ARG B 2 23 ? -0.477 -4.005 8.644 1.00 41.58 107 ARG B CA 1
ATOM 706 C C . ARG B 2 23 ? 0.437 -4.119 7.418 1.00 39.39 107 ARG B C 1
ATOM 707 O O . ARG B 2 23 ? 0.094 -3.671 6.328 1.00 41.64 107 ARG B O 1
ATOM 715 N N . ILE B 2 24 ? 1.588 -4.776 7.584 1.00 34.52 108 ILE B N 1
ATOM 716 C CA . ILE B 2 24 ? 2.508 -4.902 6.464 1.00 33.78 108 ILE B CA 1
ATOM 717 C C . ILE B 2 24 ? 1.892 -5.839 5.428 1.00 34.28 108 ILE B C 1
ATOM 718 O O . ILE B 2 24 ? 1.945 -5.584 4.228 1.00 35.04 108 ILE B O 1
ATOM 723 N N . GLU B 2 25 ? 1.305 -6.941 5.898 1.00 35.28 109 GLU B N 1
ATOM 724 C CA . GLU B 2 25 ? 0.732 -7.918 4.986 1.00 39.64 109 GLU B CA 1
ATOM 725 C C . GLU B 2 25 ? -0.372 -7.248 4.170 1.00 42.58 109 GLU B C 1
ATOM 726 O O . GLU B 2 25 ? -0.456 -7.439 2.956 1.00 42.08 109 GLU B O 1
ATOM 732 N N . GLN B 2 26 ? -1.201 -6.450 4.855 1.00 43.97 110 GLN B N 1
ATOM 733 C CA . GLN B 2 26 ? -2.319 -5.786 4.204 1.00 48.58 110 GLN B CA 1
ATOM 734 C C . GLN B 2 26 ? -1.822 -4.842 3.113 1.00 49.41 110 GLN B C 1
ATOM 735 O O . GLN B 2 26 ? -2.347 -4.837 1.993 1.00 50.81 110 GLN B O 1
ATOM 741 N N . ARG B 2 27 ? -0.789 -4.070 3.446 1.00 47.88 111 ARG B N 1
ATOM 742 C CA . ARG B 2 27 ? -0.207 -3.130 2.512 1.00 49.37 111 ARG B CA 1
ATOM 743 C C . ARG B 2 27 ? 0.332 -3.886 1.298 1.00 47.22 111 ARG B C 1
ATOM 744 O O . ARG B 2 27 ? 0.085 -3.487 0.166 1.00 51.99 111 ARG B O 1
ATOM 752 N N . GLN B 2 28 ? 1.030 -5.007 1.527 1.00 40.77 112 GLN B N 1
ATOM 753 C CA . GLN B 2 28 ? 1.645 -5.751 0.438 1.00 39.66 112 GLN B CA 1
ATOM 754 C C . GLN B 2 28 ? 0.619 -6.409 -0.479 1.00 42.73 112 GLN B C 1
ATOM 755 O O . GLN B 2 28 ? 0.942 -6.716 -1.620 1.00 41.66 112 GLN B O 1
ATOM 761 N N . LYS B 2 29 ? -0.593 -6.624 0.026 1.00 44.62 113 LYS B N 1
ATOM 762 C CA . LYS B 2 29 ? -1.711 -7.006 -0.825 1.00 50.85 113 LYS B CA 1
ATOM 763 C C . LYS B 2 29 ? -2.067 -5.837 -1.757 1.00 54.08 113 LYS B C 1
ATOM 764 O O . LYS B 2 29 ? -2.270 -6.143 -2.952 1.00 58.67 113 LYS B O 1
ATOM 770 N N . GLY C 1 7 ? 53.452 -3.181 14.581 1.00 62.44 299 GLY C N 1
ATOM 771 C CA . GLY C 1 7 ? 52.080 -3.182 14.040 1.00 60.33 299 GLY C CA 1
ATOM 772 C C . GLY C 1 7 ? 51.111 -3.838 15.022 1.00 56.74 299 GLY C C 1
ATOM 773 O O . GLY C 1 7 ? 51.542 -4.446 16.000 1.00 57.90 299 GLY C O 1
ATOM 774 N N . PRO C 1 8 ? 49.783 -3.717 14.800 1.00 55.76 300 PRO C N 1
ATOM 775 C CA . PRO C 1 8 ? 48.788 -4.215 15.753 1.00 51.01 300 PRO C CA 1
ATOM 776 C C . PRO C 1 8 ? 48.848 -5.729 15.930 1.00 50.17 300 PRO C C 1
ATOM 777 O O . PRO C 1 8 ? 49.102 -6.466 14.982 1.00 48.04 300 PRO C O 1
ATOM 781 N N . SER C 1 9 ? 48.579 -6.182 17.163 1.00 47.37 301 SER C N 1
ATOM 782 C CA . SER C 1 9 ? 48.599 -7.588 17.526 1.00 41.30 301 SER C CA 1
ATOM 783 C C . SER C 1 9 ? 47.561 -7.822 18.628 1.00 37.08 301 SER C C 1
ATOM 784 O O . SER C 1 9 ? 47.547 -7.077 19.605 1.00 37.59 301 SER C O 1
ATOM 787 N N . CYS C 1 10 ? 46.726 -8.855 18.464 1.00 30.37 302 CYS C N 1
ATOM 788 C CA . CYS C 1 10 ? 45.627 -9.133 19.384 1.00 27.70 302 CYS C CA 1
ATOM 789 C C . CYS C 1 10 ? 46.169 -9.534 20.744 1.00 27.84 302 CYS C C 1
ATOM 790 O O . CYS C 1 10 ? 47.043 -10.393 20.845 1.00 27.85 302 CYS C O 1
ATOM 793 N N . LYS C 1 11 ? 45.697 -8.860 21.797 1.00 28.62 303 LYS C N 1
ATOM 794 C CA . LYS C 1 11 ? 46.159 -9.164 23.140 1.00 29.02 303 LYS C CA 1
ATOM 795 C C . LYS C 1 11 ? 45.751 -10.576 23.569 1.00 27.13 303 LYS C C 1
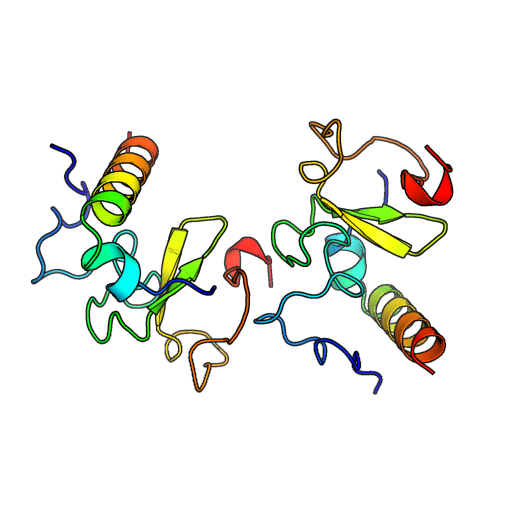ATOM 796 O O . LYS C 1 11 ? 46.394 -11.137 24.454 1.00 29.36 303 LYS C O 1
ATOM 802 N N . HIS C 1 12 ? 44.683 -11.117 22.953 1.00 27.14 304 HIS C N 1
ATOM 803 C CA . HIS C 1 12 ? 44.136 -12.408 23.373 1.00 27.13 304 HIS C CA 1
ATOM 804 C C . HIS C 1 12 ? 44.879 -13.572 22.721 1.00 27.25 304 HIS C C 1
ATOM 805 O O . HIS C 1 12 ? 45.241 -14.541 23.406 1.00 29.58 304 HIS C O 1
ATOM 812 N N . CYS C 1 13 ? 45.131 -13.470 21.404 1.00 24.50 305 CYS C N 1
ATOM 813 C CA . CYS C 1 13 ? 45.624 -14.604 20.641 1.00 23.98 305 CYS C CA 1
ATOM 814 C C . CYS C 1 13 ? 46.949 -14.328 19.928 1.00 27.27 305 CYS C C 1
ATOM 815 O O . CYS C 1 13 ? 47.496 -15.256 19.314 1.00 25.99 305 CYS C O 1
ATOM 818 N N . LYS C 1 14 ? 47.432 -13.085 19.986 1.00 27.64 306 LYS C N 1
ATOM 819 C CA . LYS C 1 14 ? 48.651 -12.669 19.296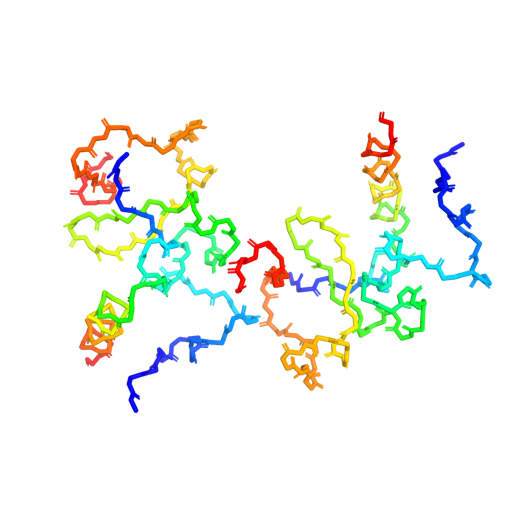 1.00 30.05 306 LYS C CA 1
ATOM 820 C C . LYS C 1 14 ? 48.579 -12.917 17.779 1.00 29.70 306 LYS C C 1
ATOM 821 O O . LYS C 1 14 ? 49.630 -12.943 17.112 1.00 33.13 306 LYS C O 1
ATOM 827 N N . ASP C 1 15 ? 47.373 -13.094 17.256 1.00 27.14 307 ASP C N 1
ATOM 828 C CA . ASP C 1 15 ? 47.096 -13.438 15.863 1.00 28.42 307 ASP C CA 1
ATOM 829 C C . ASP C 1 15 ? 47.837 -14.709 15.451 1.00 29.37 307 ASP C C 1
ATOM 830 O O . ASP C 1 15 ? 48.207 -14.880 14.286 1.00 32.73 307 ASP C O 1
ATOM 835 N N . ASP C 1 16 ? 48.041 -15.591 16.424 1.00 28.19 308 ASP C N 1
ATOM 836 C CA . ASP C 1 16 ? 48.626 -16.899 16.181 1.00 28.01 308 ASP C CA 1
ATOM 837 C C . ASP C 1 16 ? 47.563 -17.830 15.604 1.00 27.12 308 ASP C C 1
ATOM 838 O O . ASP C 1 16 ? 46.563 -18.141 16.264 1.00 26.60 308 ASP C O 1
ATOM 843 N N . VAL C 1 17 ? 47.806 -18.289 14.373 1.00 27.70 309 VAL C N 1
ATOM 844 C CA . VAL C 1 17 ? 46.848 -19.123 13.672 1.00 28.72 309 VAL C CA 1
ATOM 845 C C . VAL C 1 17 ? 46.622 -20.466 14.376 1.00 26.05 309 VAL C C 1
ATOM 846 O O . VAL C 1 17 ? 45.648 -21.130 14.065 1.00 27.25 309 VAL C O 1
ATOM 850 N N . ASN C 1 18 ? 47.506 -20.868 15.293 1.00 26.77 310 ASN C N 1
ATOM 851 C CA . ASN C 1 18 ? 47.363 -22.129 15.996 1.00 27.26 310 ASN C CA 1
ATOM 852 C C . ASN C 1 18 ? 46.518 -21.990 17.250 1.00 25.12 310 ASN C C 1
ATOM 853 O O . ASN C 1 18 ? 46.384 -22.949 18.009 1.00 26.68 310 ASN C O 1
ATOM 858 N N . ARG C 1 19 ? 45.918 -20.814 17.440 1.00 25.32 311 ARG C N 1
ATOM 859 C CA . ARG C 1 19 ? 45.137 -20.542 18.633 1.00 25.48 311 ARG C CA 1
ATOM 860 C C . ARG C 1 19 ? 43.703 -20.217 18.248 1.00 24.07 311 ARG C C 1
ATOM 861 O O . ARG C 1 19 ? 43.458 -19.756 17.141 1.00 25.00 311 ARG C O 1
ATOM 869 N N . LEU C 1 20 ? 42.791 -20.392 19.209 1.00 23.39 312 LEU C N 1
ATOM 870 C CA . LEU C 1 20 ? 41.423 -19.921 19.050 1.00 22.17 312 LEU C CA 1
ATOM 871 C C . LEU C 1 20 ? 41.321 -18.456 19.475 1.00 22.21 312 LEU C C 1
ATOM 872 O O . LEU C 1 20 ? 42.010 -17.996 20.391 1.00 24.24 312 LEU C O 1
ATOM 877 N N . CYS C 1 21 ? 40.384 -17.738 18.840 1.00 20.17 313 CYS C N 1
ATOM 878 C CA . CYS C 1 21 ? 40.127 -16.369 19.254 1.00 20.68 313 CYS C CA 1
ATOM 879 C C . CYS C 1 21 ? 38.715 -15.958 18.819 1.00 20.07 313 CYS C C 1
ATOM 880 O O . CYS C 1 21 ? 38.404 -15.988 17.622 1.00 20.06 313 CYS C O 1
ATOM 883 N N . ARG C 1 22 ? 37.923 -15.531 19.816 1.00 19.83 314 ARG C N 1
ATOM 884 C CA . ARG C 1 22 ? 36.544 -15.123 19.554 1.00 21.06 314 ARG C CA 1
ATOM 885 C C . ARG C 1 22 ? 36.468 -13.635 19.234 1.00 23.82 314 ARG C C 1
ATOM 886 O O . ARG C 1 22 ? 35.374 -13.137 18.950 1.00 21.75 314 ARG C O 1
ATOM 894 N N . VAL C 1 23 ? 37.603 -12.932 19.199 1.00 20.87 315 VAL C N 1
ATOM 895 C CA . VAL C 1 23 ? 37.630 -11.589 18.634 1.00 22.17 315 VAL C CA 1
ATOM 896 C C . VAL C 1 23 ? 38.071 -11.636 17.179 1.00 22.94 315 VAL C C 1
ATOM 897 O O . VAL C 1 23 ? 37.464 -11.046 16.304 1.00 23.87 315 VAL C O 1
ATOM 901 N N . CYS C 1 24 ? 39.149 -12.351 16.890 1.00 21.39 316 CYS C N 1
ATOM 902 C CA . CYS C 1 24 ? 39.753 -12.329 15.564 1.00 21.92 316 CYS C CA 1
ATOM 903 C C . CYS C 1 24 ? 39.088 -13.313 14.608 1.00 22.00 316 CYS C C 1
ATOM 904 O O . CYS C 1 24 ? 39.073 -13.082 13.390 1.00 23.12 316 CYS C O 1
ATOM 907 N N . ALA C 1 25 ? 38.576 -14.406 15.161 1.00 19.97 317 ALA C N 1
ATOM 908 C CA . ALA C 1 25 ? 37.952 -15.447 14.369 1.00 20.30 317 ALA C CA 1
ATOM 909 C C . ALA C 1 25 ? 36.558 -15.714 14.923 1.00 19.38 317 ALA C C 1
ATOM 910 O O . ALA C 1 25 ? 35.931 -14.801 15.484 1.00 21.69 317 ALA C O 1
ATOM 912 N N . CYS C 1 26 ? 35.986 -16.892 14.685 1.00 20.63 318 CYS C N 1
ATOM 913 C CA . CYS C 1 26 ? 34.562 -17.025 14.931 1.00 19.86 318 CYS C CA 1
ATOM 914 C C . CYS C 1 26 ? 34.261 -16.608 16.373 1.00 19.07 318 CYS C C 1
ATOM 915 O O . CYS C 1 26 ? 34.852 -17.122 17.319 1.00 18.17 318 CYS C O 1
ATOM 918 N N . HIS C 1 27 ? 33.259 -15.725 16.551 1.00 18.81 319 HIS C N 1
ATOM 919 C CA . HIS C 1 27 ? 32.970 -15.160 17.854 1.00 19.83 319 HIS C CA 1
ATOM 920 C C . HIS C 1 27 ? 32.328 -16.184 18.793 1.00 18.51 319 HIS C C 1
ATOM 921 O O . HIS C 1 27 ? 32.296 -16.007 19.995 1.00 20.49 319 HIS C O 1
ATOM 928 N N . LEU C 1 28 ? 31.786 -17.264 18.212 1.00 20.00 320 LEU C N 1
ATOM 929 C CA . LEU C 1 28 ? 31.139 -18.312 18.950 1.00 21.59 320 LEU C CA 1
ATOM 930 C C . LEU C 1 28 ? 32.141 -19.417 19.305 1.00 22.26 320 LEU C C 1
ATOM 931 O O . LEU C 1 28 ? 32.148 -19.797 20.467 1.00 26.85 320 LEU C O 1
ATOM 936 N N . CYS C 1 29 ? 32.907 -19.961 18.341 1.00 21.42 321 CYS C N 1
ATOM 937 C CA . CYS C 1 29 ? 33.760 -21.112 18.617 1.00 20.43 321 CYS C CA 1
ATOM 938 C C . CYS C 1 29 ? 35.240 -20.759 18.657 1.00 19.99 321 CYS C C 1
ATOM 939 O O . CYS C 1 29 ? 36.044 -21.626 19.067 1.00 21.46 321 CYS C O 1
ATOM 942 N N . GLY C 1 30 ? 35.621 -19.572 18.180 1.00 18.93 322 GLY C N 1
ATOM 943 C CA . GLY C 1 30 ? 37.007 -19.125 18.201 1.00 20.38 322 GLY C CA 1
ATOM 944 C C . GLY C 1 30 ? 37.818 -19.683 17.035 1.00 20.09 322 GLY C C 1
ATOM 945 O O . GLY C 1 30 ? 38.970 -19.321 16.874 1.00 21.80 322 GLY C O 1
ATOM 946 N N . GLY C 1 31 ? 37.216 -20.529 16.212 1.00 19.16 323 GLY C N 1
ATOM 947 C CA . GLY C 1 31 ? 37.961 -21.211 15.160 1.00 21.79 323 GLY C CA 1
ATOM 948 C C . GLY C 1 31 ? 38.201 -20.354 13.924 1.00 22.29 323 GLY C C 1
ATOM 949 O O . GLY C 1 31 ? 37.324 -19.595 13.478 1.00 21.49 323 GLY C O 1
ATOM 950 N N . ARG C 1 32 ? 39.354 -20.606 13.301 1.00 21.22 324 ARG C N 1
ATOM 951 C CA . ARG C 1 32 ? 39.754 -19.965 12.071 1.00 21.33 324 ARG C CA 1
ATOM 952 C C . ARG C 1 32 ? 39.455 -20.795 10.816 1.00 21.44 324 ARG C C 1
ATOM 953 O O . ARG C 1 32 ? 39.778 -20.371 9.710 1.00 23.30 324 ARG C O 1
ATOM 961 N N . GLN C 1 33 ? 38.792 -21.947 10.976 1.00 22.35 325 GLN C N 1
ATOM 962 C CA . GLN C 1 33 ? 38.480 -22.815 9.862 1.00 22.78 325 GLN C CA 1
ATOM 963 C C . GLN C 1 33 ? 37.346 -22.210 9.030 1.00 21.65 325 GLN C C 1
ATOM 964 O O . GLN C 1 33 ? 36.518 -21.419 9.506 1.00 22.59 325 GLN C O 1
ATOM 970 N N . ASP C 1 34 ? 37.360 -22.582 7.751 1.00 24.36 326 ASP C N 1
ATOM 971 C CA . ASP C 1 34 ? 36.289 -22.214 6.834 1.00 26.09 326 ASP C CA 1
ATOM 972 C C . ASP C 1 34 ? 36.038 -20.718 6.878 1.00 23.85 326 ASP C C 1
ATOM 973 O O . ASP C 1 34 ? 34.880 -20.265 7.068 1.00 22.99 326 ASP C O 1
ATOM 978 N N . PRO C 1 35 ? 37.069 -19.870 6.653 1.00 24.61 327 PRO C N 1
ATOM 979 C CA . PRO C 1 35 ? 36.848 -18.419 6.723 1.00 24.45 327 PRO C CA 1
ATOM 980 C C . PRO C 1 35 ? 35.882 -17.911 5.653 1.00 23.98 327 PRO C C 1
ATOM 981 O O . PRO C 1 35 ? 35.233 -16.874 5.889 1.00 24.30 327 PRO C O 1
ATOM 985 N N . ASP C 1 36 ? 35.689 -18.666 4.567 1.00 24.81 328 ASP C N 1
ATOM 986 C CA . ASP C 1 36 ? 34.706 -18.361 3.542 1.00 28.93 328 ASP C CA 1
ATOM 987 C C . ASP C 1 36 ? 33.272 -18.562 4.027 1.00 26.96 328 ASP C C 1
ATOM 988 O O . ASP C 1 36 ? 32.347 -18.180 3.317 1.00 28.23 328 ASP C O 1
ATOM 993 N N . LYS C 1 37 ? 33.087 -19.184 5.202 1.00 25.82 329 LYS C N 1
ATOM 994 C CA . LYS C 1 37 ? 31.767 -19.437 5.751 1.00 25.87 329 LYS C CA 1
ATOM 995 C C . LYS C 1 37 ? 31.558 -18.663 7.051 1.00 22.92 329 LYS C C 1
ATOM 996 O O . LYS C 1 37 ? 30.598 -18.954 7.771 1.00 23.69 329 LYS C O 1
ATOM 1002 N N . GLN C 1 38 ? 32.446 -17.700 7.333 1.00 19.86 330 GLN C N 1
ATOM 1003 C CA . GLN C 1 38 ? 32.322 -16.846 8.503 1.00 20.35 330 GLN C CA 1
ATOM 1004 C C . GLN C 1 38 ? 31.806 -15.478 8.030 1.00 19.75 330 GLN C C 1
ATOM 1005 O O . GLN C 1 38 ? 32.500 -14.769 7.299 1.00 22.49 330 GLN C O 1
ATOM 1011 N N . LEU C 1 39 ? 30.628 -15.106 8.500 1.00 20.44 331 LEU C N 1
ATOM 1012 C CA . LEU C 1 39 ? 30.002 -13.834 8.143 1.00 20.89 331 LEU C CA 1
ATOM 1013 C C . LEU C 1 39 ? 30.546 -12.740 9.054 1.00 20.85 331 LEU C C 1
ATOM 1014 O O . LEU C 1 39 ? 30.665 -12.949 10.267 1.00 21.07 331 LEU C O 1
ATOM 1019 N N . MET C 1 40 ? 30.838 -11.580 8.473 1.00 21.06 332 MET C N 1
ATOM 1020 C CA . MET C 1 40 ? 31.274 -10.437 9.253 1.00 20.12 332 MET C CA 1
ATOM 1021 C C . MET C 1 40 ? 30.073 -9.539 9.538 1.00 20.59 332 MET C C 1
ATOM 1022 O O . MET C 1 40 ? 29.392 -9.096 8.597 1.00 21.29 332 MET C O 1
ATOM 1027 N N . CYS C 1 41 ? 29.854 -9.284 10.822 1.00 19.46 333 CYS C N 1
ATOM 1028 C CA . CYS C 1 41 ? 28.825 -8.334 11.240 1.00 19.03 333 CYS C CA 1
ATOM 1029 C C . CYS C 1 41 ? 29.179 -6.924 10.787 1.00 19.98 333 CYS C C 1
ATOM 1030 O O . CYS C 1 41 ? 30.261 -6.402 11.072 1.00 20.98 333 CYS C O 1
ATOM 1033 N N . ASP C 1 42 ? 28.223 -6.228 10.128 1.00 21.34 334 ASP C N 1
ATOM 1034 C CA . ASP C 1 42 ? 28.476 -4.885 9.619 1.00 22.74 334 ASP C CA 1
ATOM 1035 C C . ASP C 1 42 ? 28.296 -3.804 10.700 1.00 24.18 334 ASP C C 1
ATOM 1036 O O . ASP C 1 42 ? 28.467 -2.628 10.386 1.00 27.52 334 ASP C O 1
ATOM 1041 N N . GLU C 1 43 ? 28.017 -4.181 11.950 1.00 22.29 335 GLU C N 1
ATOM 1042 C CA . GLU C 1 43 ? 28.119 -3.263 13.069 1.00 24.04 335 GLU C CA 1
ATOM 1043 C C . GLU C 1 43 ? 29.358 -3.538 13.922 1.00 23.38 335 GLU C C 1
ATOM 1044 O O . GLU C 1 43 ? 30.140 -2.592 14.084 1.00 25.91 335 GLU C O 1
ATOM 1050 N N . CYS C 1 44 ? 29.473 -4.744 14.520 1.00 23.10 336 CYS C N 1
ATOM 1051 C CA . CYS C 1 44 ? 30.527 -4.999 15.497 1.00 22.11 336 CYS C CA 1
ATOM 1052 C C . CYS C 1 44 ? 31.797 -5.616 14.878 1.00 22.44 336 CYS C C 1
ATOM 1053 O O . CYS C 1 44 ? 32.821 -5.710 15.578 1.00 22.47 336 CYS C O 1
ATOM 1056 N N . ASP C 1 45 ? 31.733 -6.035 13.617 1.00 20.98 337 ASP C N 1
ATOM 1057 C CA . ASP C 1 45 ? 32.859 -6.614 12.869 1.00 20.62 337 ASP C CA 1
ATOM 1058 C C . ASP C 1 45 ? 33.367 -7.911 13.483 1.00 21.01 337 ASP C C 1
ATOM 1059 O O . ASP C 1 45 ? 34.480 -8.333 13.141 1.00 23.01 337 ASP C O 1
ATOM 1064 N N . MET C 1 46 ? 32.532 -8.583 14.267 1.00 20.91 338 MET C N 1
ATOM 1065 C CA . MET C 1 46 ? 32.811 -9.942 14.659 1.00 19.33 338 MET C CA 1
ATOM 1066 C C . MET C 1 46 ? 32.424 -10.897 13.534 1.00 19.95 338 MET C C 1
ATOM 1067 O O . MET C 1 46 ? 31.558 -10.624 12.708 1.00 19.91 338 MET C O 1
ATOM 1072 N N . ALA C 1 47 ? 33.137 -12.040 13.518 1.00 19.60 339 ALA C N 1
ATOM 1073 C CA . ALA C 1 47 ? 32.964 -13.113 12.542 1.00 19.28 339 ALA C CA 1
ATOM 1074 C C . ALA C 1 47 ? 32.102 -14.218 13.120 1.00 17.24 339 ALA C C 1
ATOM 1075 O O . ALA C 1 47 ? 32.262 -14.543 14.296 1.00 18.11 339 ALA C O 1
ATOM 1077 N N . PHE C 1 48 ? 31.312 -14.910 12.276 1.00 17.74 340 PHE C N 1
ATOM 1078 C CA . PHE C 1 48 ? 30.402 -15.947 12.768 1.00 18.13 340 PHE C CA 1
ATOM 1079 C C . PHE C 1 48 ? 30.288 -17.055 11.721 1.00 19.78 340 PHE C C 1
ATOM 1080 O O . PHE C 1 48 ? 29.787 -16.840 10.621 1.00 19.90 340 PHE C O 1
ATOM 1088 N N . HIS C 1 49 ? 30.735 -18.267 12.051 1.00 19.78 341 HIS C N 1
ATOM 1089 C CA . HIS C 1 49 ? 30.467 -19.385 11.152 1.00 21.33 341 HIS C CA 1
ATOM 1090 C C . HIS C 1 49 ? 28.967 -19.536 10.927 1.00 21.29 341 HIS C C 1
ATOM 1091 O O . HIS C 1 49 ? 28.194 -19.530 11.873 1.00 21.06 341 HIS C O 1
ATOM 1098 N N . ILE C 1 50 ? 28.565 -19.777 9.675 1.00 22.33 342 ILE C N 1
ATOM 1099 C CA . ILE C 1 50 ? 27.150 -19.989 9.397 1.00 23.69 342 ILE C CA 1
ATOM 1100 C C . ILE C 1 50 ? 26.616 -21.159 10.207 1.00 26.15 342 ILE C C 1
ATOM 1101 O O . ILE C 1 50 ? 25.447 -21.155 10.552 1.00 27.10 342 ILE C O 1
ATOM 1106 N N . TYR C 1 51 ? 27.453 -22.168 10.503 1.00 23.83 343 TYR C N 1
ATOM 1107 C CA . TYR C 1 51 ? 26.991 -23.337 11.229 1.00 25.35 343 TYR C CA 1
ATOM 1108 C C . TYR C 1 51 ? 27.135 -23.207 12.748 1.00 24.01 343 TYR C C 1
ATOM 1109 O O . TYR C 1 51 ? 26.697 -24.107 13.462 1.00 27.19 343 TYR C O 1
ATOM 1118 N N . CYS C 1 52 ? 27.716 -22.102 13.239 1.00 22.34 344 CYS C N 1
ATOM 1119 C CA . CYS C 1 52 ? 27.735 -21.836 14.667 1.00 22.12 344 CYS C CA 1
ATOM 1120 C C . CYS C 1 52 ? 26.521 -21.034 15.135 1.00 23.66 344 CYS C C 1
ATOM 1121 O O . CYS C 1 52 ? 26.133 -21.118 16.290 1.00 25.01 344 CYS C O 1
ATOM 1124 N N . LEU C 1 53 ? 25.961 -20.233 14.246 1.00 23.23 345 LEU C N 1
ATOM 1125 C CA . LEU C 1 53 ? 24.745 -19.484 14.554 1.00 24.94 345 LEU C CA 1
ATOM 1126 C C . LEU C 1 53 ? 23.615 -20.452 14.874 1.00 27.79 345 LEU C C 1
ATOM 1127 O O . LEU C 1 53 ? 23.559 -21.556 14.353 1.00 30.15 345 LEU C O 1
ATOM 1132 N N . ASP C 1 54 ? 22.719 -20.006 15.746 1.00 30.22 346 ASP C N 1
ATOM 1133 C CA . ASP C 1 54 ? 21.630 -20.859 16.205 1.00 33.84 346 ASP C CA 1
ATOM 1134 C C . ASP C 1 54 ? 20.350 -20.061 16.046 1.00 35.99 346 ASP C C 1
ATOM 1135 O O . ASP C 1 54 ? 20.143 -19.134 16.813 1.00 38.31 346 ASP C O 1
ATOM 1140 N N . PRO C 1 55 ? 19.483 -20.355 15.057 1.00 37.43 347 PRO C N 1
ATOM 1141 C CA . PRO C 1 55 ? 19.659 -21.501 14.165 1.00 37.87 347 PRO C CA 1
ATOM 1142 C C . PRO C 1 55 ? 20.693 -21.288 13.070 1.00 35.85 347 PRO C C 1
ATOM 1143 O O . PRO C 1 55 ? 21.074 -20.147 12.759 1.00 32.99 347 PRO C O 1
ATOM 1147 N N . PRO C 1 56 ? 21.271 -22.379 12.521 1.00 34.55 348 PRO C N 1
ATOM 1148 C CA . PRO C 1 56 ? 22.351 -22.219 11.554 1.00 33.53 348 PRO C CA 1
ATOM 1149 C C . PRO C 1 56 ? 21.868 -21.772 10.183 1.00 32.61 348 PRO C C 1
ATOM 1150 O O . PRO C 1 56 ? 20.703 -21.985 9.821 1.00 35.72 348 PRO C O 1
ATOM 1154 N N . LEU C 1 57 ? 22.798 -21.205 9.409 1.00 29.85 349 LEU C N 1
ATOM 1155 C CA . LEU C 1 57 ? 22.521 -20.837 8.032 1.00 32.80 349 LEU C CA 1
ATOM 1156 C C . LEU C 1 57 ? 23.127 -21.890 7.124 1.00 34.34 349 LEU C C 1
ATOM 1157 O O . LEU C 1 57 ? 24.234 -22.381 7.391 1.00 33.96 349 LEU C O 1
ATOM 1162 N N . SER C 1 58 ? 22.399 -22.206 6.047 1.00 39.32 350 SER C N 1
ATOM 1163 C CA . SER C 1 58 ? 22.896 -23.168 5.078 1.00 42.69 350 SER C CA 1
ATOM 1164 C C . SER C 1 58 ? 23.825 -22.514 4.051 1.00 40.82 350 SER C C 1
ATOM 1165 O O . SER C 1 58 ? 24.560 -23.228 3.386 1.00 42.59 350 SER C O 1
ATOM 1168 N N . SER C 1 59 ? 23.836 -21.182 3.916 1.00 36.04 351 SER C N 1
ATOM 1169 C CA . SER C 1 59 ? 24.777 -20.553 2.996 1.00 36.51 351 SER C CA 1
ATOM 1170 C C . SER C 1 59 ? 25.010 -19.099 3.396 1.00 33.30 351 SER C C 1
ATOM 1171 O O . SER C 1 59 ? 24.295 -18.561 4.236 1.00 32.05 351 SER C O 1
ATOM 1174 N N . VAL C 1 60 ? 25.998 -18.464 2.758 1.00 32.34 352 VAL C N 1
ATOM 1175 C CA . VAL C 1 60 ? 26.276 -17.053 3.000 1.00 31.03 352 VAL C CA 1
ATOM 1176 C C . VAL C 1 60 ? 25.124 -16.251 2.396 1.00 30.29 352 VAL C C 1
ATOM 1177 O O . VAL C 1 60 ? 24.836 -16.409 1.223 1.00 32.65 352 VAL C O 1
ATOM 1181 N N . PRO C 1 61 ? 24.411 -15.381 3.154 1.00 29.94 353 PRO C N 1
ATOM 1182 C CA . PRO C 1 61 ? 23.311 -14.601 2.578 1.00 30.53 353 PRO C CA 1
ATOM 1183 C C . PRO C 1 61 ? 23.728 -13.740 1.391 1.00 30.96 353 PRO C C 1
ATOM 1184 O O . PRO C 1 61 ? 24.814 -13.176 1.379 1.00 32.36 353 PRO C O 1
ATOM 1188 N N . SER C 1 62 ? 22.810 -13.617 0.440 1.00 31.21 354 SER C N 1
ATOM 1189 C CA . SER C 1 62 ? 22.954 -12.747 -0.702 1.00 32.27 354 SER C CA 1
ATOM 1190 C C . SER C 1 62 ? 22.346 -11.395 -0.336 1.00 30.79 354 SER C C 1
ATOM 1191 O O . SER C 1 62 ? 21.244 -11.060 -0.772 1.00 33.46 354 SER C O 1
ATOM 1194 N N . GLU C 1 63 ? 23.070 -10.641 0.496 1.00 26.94 355 GLU C N 1
ATOM 1195 C CA . GLU C 1 63 ? 22.565 -9.383 1.028 1.00 27.12 355 GLU C CA 1
ATOM 1196 C C . GLU C 1 63 ? 23.666 -8.330 0.979 1.00 27.04 355 GLU C C 1
ATOM 1197 O O . GLU C 1 63 ? 24.842 -8.679 0.939 1.00 29.03 355 GLU C O 1
ATOM 1203 N N . ASP C 1 64 ? 23.286 -7.061 1.048 1.00 28.34 356 ASP C N 1
ATOM 1204 C CA . ASP C 1 64 ? 24.258 -5.975 1.023 1.00 27.92 356 ASP C CA 1
ATOM 1205 C C . ASP C 1 64 ? 25.047 -5.887 2.322 1.00 28.38 356 ASP C C 1
ATOM 1206 O O . ASP C 1 64 ? 26.243 -5.589 2.307 1.00 29.24 356 ASP C O 1
ATOM 1211 N N . GLU C 1 65 ? 24.402 -6.228 3.440 1.00 23.56 357 GLU C N 1
ATOM 1212 C CA . GLU C 1 65 ? 24.985 -6.122 4.757 1.00 22.08 357 GLU C CA 1
ATOM 1213 C C . GLU C 1 65 ? 24.347 -7.242 5.579 1.00 21.58 357 GLU C C 1
ATOM 1214 O O . GLU C 1 65 ? 23.311 -7.754 5.167 1.00 21.94 357 GLU C O 1
ATOM 1220 N N . TRP C 1 66 ? 25.005 -7.619 6.682 1.00 20.25 358 TRP C N 1
ATOM 1221 C CA . TRP C 1 66 ? 24.472 -8.605 7.616 1.00 19.58 358 TRP C CA 1
ATOM 1222 C C . TRP C 1 66 ? 24.834 -8.166 9.027 1.00 19.44 358 TRP C C 1
ATOM 1223 O O . TRP C 1 66 ? 25.907 -7.594 9.217 1.00 20.95 358 TRP C O 1
ATOM 1234 N N . TYR C 1 67 ? 23.894 -8.358 9.970 1.00 19.97 359 TYR C N 1
ATOM 1235 C CA . TYR C 1 67 ? 24.078 -7.969 11.345 1.00 18.64 359 TYR C CA 1
ATOM 1236 C C . TYR C 1 67 ? 23.819 -9.179 12.241 1.00 19.43 359 TYR C C 1
ATOM 1237 O O . TYR C 1 67 ? 22.833 -9.906 12.047 1.00 21.39 359 TYR C O 1
ATOM 1246 N N . CYS C 1 68 ? 24.733 -9.347 13.216 1.00 20.05 360 CYS C N 1
ATOM 1247 C CA . CYS C 1 68 ? 24.754 -10.524 14.049 1.00 21.03 360 CYS C CA 1
ATOM 1248 C C . CYS C 1 68 ? 23.665 -10.505 15.100 1.00 19.56 360 CYS C C 1
ATOM 1249 O O . CYS C 1 68 ? 22.967 -9.504 15.379 1.00 19.51 360 CYS C O 1
ATOM 1252 N N . PRO C 1 69 ? 23.356 -11.671 15.717 1.00 20.96 361 PRO C N 1
ATOM 1253 C CA . PRO C 1 69 ? 22.330 -11.756 16.733 1.00 22.96 361 PRO C C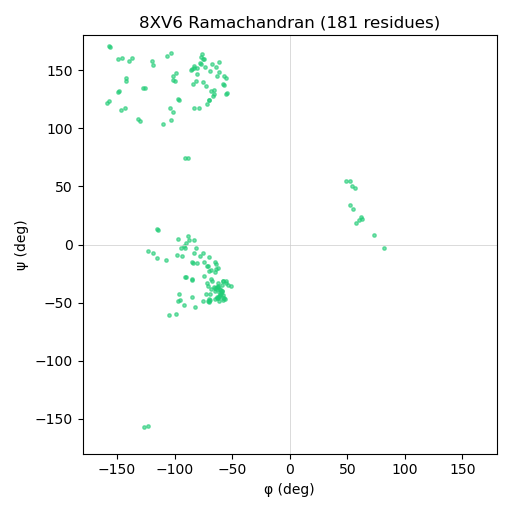A 1
ATOM 1254 C C . PRO C 1 69 ? 22.508 -10.800 17.906 1.00 21.73 361 PRO C C 1
ATOM 1255 O O . PRO C 1 69 ? 21.540 -10.273 18.432 1.00 24.19 361 PRO C O 1
ATOM 1259 N N . GLU C 1 70 ? 23.773 -10.531 18.258 1.00 21.61 362 GLU C N 1
ATOM 1260 C CA . GLU C 1 70 ? 23.994 -9.606 19.375 1.00 23.45 362 GLU C CA 1
ATOM 1261 C C . GLU C 1 70 ? 23.599 -8.190 18.945 1.00 23.32 362 GLU C C 1
ATOM 1262 O O . GLU C 1 70 ? 22.909 -7.487 19.701 1.00 24.08 362 GLU C O 1
ATOM 1268 N N . CYS C 1 71 ? 24.039 -7.758 17.768 1.00 22.15 363 CYS C N 1
ATOM 1269 C CA . CYS C 1 71 ? 23.741 -6.412 17.310 1.00 23.61 363 CYS C CA 1
ATOM 1270 C C . CYS C 1 71 ? 22.249 -6.238 17.013 1.00 22.24 363 CYS C C 1
ATOM 1271 O O . CYS C 1 71 ? 21.669 -5.151 17.251 1.00 23.51 363 CYS C O 1
ATOM 1274 N N . ARG C 1 72 ? 21.590 -7.323 16.566 1.00 21.48 364 ARG C N 1
ATOM 1275 C CA . ARG C 1 72 ? 20.136 -7.280 16.389 1.00 22.89 364 ARG C CA 1
ATOM 1276 C C . ARG C 1 72 ? 19.319 -7.417 17.676 1.00 24.52 364 ARG C C 1
ATOM 1277 O O . ARG C 1 72 ? 18.144 -7.100 17.714 1.00 25.61 364 ARG C O 1
ATOM 1285 N N . ASN C 1 73 ? 19.985 -7.758 18.782 1.00 26.49 365 ASN C N 1
ATOM 1286 C CA . ASN C 1 73 ? 19.359 -7.981 20.062 1.00 31.90 365 ASN C CA 1
ATOM 1287 C C . ASN C 1 73 ? 18.250 -9.016 19.923 1.00 35.78 365 ASN C C 1
ATOM 1288 O O . ASN C 1 73 ? 17.166 -8.797 20.426 1.00 36.77 365 ASN C O 1
ATOM 1293 N N . ASP C 1 74 ? 18.556 -10.160 19.296 1.00 37.96 366 ASP C N 1
ATOM 1294 C CA . ASP C 1 74 ? 17.583 -11.230 19.173 1.00 46.54 366 ASP C CA 1
ATOM 1295 C C . ASP C 1 74 ? 17.110 -11.648 20.571 1.00 53.89 366 ASP C C 1
ATOM 1296 O O . ASP C 1 74 ? 18.013 -11.736 21.436 1.00 54.88 366 ASP C O 1
ATOM 1301 N N . ARG D 2 3 ? 27.986 -6.131 -0.464 1.00 53.37 87 ARG D N 1
ATOM 1302 C CA . ARG D 2 3 ? 27.681 -7.582 -0.348 1.00 48.73 87 ARG D CA 1
ATOM 1303 C C . ARG D 2 3 ? 28.194 -8.093 0.994 1.00 42.33 87 ARG D C 1
ATOM 1304 O O . ARG D 2 3 ? 29.052 -7.437 1.578 1.00 42.69 87 ARG D O 1
ATOM 1312 N N . VAL D 2 4 ? 27.694 -9.270 1.428 1.00 39.48 88 VAL D N 1
ATOM 1313 C CA . VAL D 2 4 ? 27.970 -9.805 2.773 1.00 31.94 88 VAL D CA 1
ATOM 1314 C C . VAL D 2 4 ? 29.415 -10.255 2.803 1.00 30.08 88 VAL D C 1
ATOM 1315 O O . VAL D 2 4 ? 29.813 -11.138 2.046 1.00 35.13 88 VAL D O 1
ATOM 1319 N N . ARG D 2 5 ? 30.182 -9.666 3.705 1.00 26.43 89 ARG D N 1
ATOM 1320 C CA . ARG D 2 5 ? 31.590 -9.932 3.815 1.00 26.44 89 ARG D CA 1
ATOM 1321 C C . ARG D 2 5 ? 31.800 -11.209 4.609 1.00 23.64 89 ARG D C 1
ATOM 1322 O O . ARG D 2 5 ? 31.085 -11.498 5.569 1.00 23.60 89 ARG D O 1
ATOM 1330 N N . THR D 2 6 ? 32.781 -11.979 4.146 1.00 23.02 90 THR D N 1
ATOM 1331 C CA . THR D 2 6 ? 33.281 -13.125 4.901 1.00 23.80 90 THR D CA 1
ATOM 1332 C C . THR D 2 6 ? 34.650 -12.823 5.501 1.00 23.08 90 THR D C 1
ATOM 1333 O O . THR D 2 6 ? 35.362 -11.914 5.083 1.00 25.08 90 THR D O 1
ATOM 1337 N N . LEU D 2 7 ? 35.021 -13.636 6.485 1.00 23.27 91 LEU D N 1
ATOM 1338 C CA . LEU D 2 7 ? 36.354 -13.498 7.066 1.00 23.41 91 LEU D CA 1
ATOM 1339 C C . LEU D 2 7 ? 37.407 -13.689 5.967 1.00 23.82 91 LEU D C 1
ATOM 1340 O O . LEU D 2 7 ? 38.377 -12.949 5.902 1.00 25.13 91 LEU D O 1
ATOM 1345 N N . LEU D 2 8 ? 37.178 -14.640 5.069 1.00 24.05 92 LEU D N 1
ATOM 1346 C CA . LEU D 2 8 ? 38.129 -14.844 3.981 1.00 25.43 92 LEU D CA 1
ATOM 1347 C C . LEU D 2 8 ? 38.261 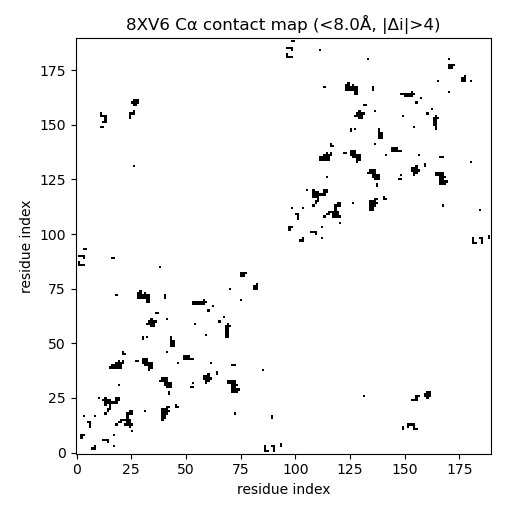-13.570 3.148 1.00 27.46 92 LEU D C 1
ATOM 1348 O O . LEU D 2 8 ? 39.363 -13.192 2.790 1.00 30.79 92 LEU D O 1
ATOM 1353 N N . SER D 2 9 ? 37.140 -12.880 2.889 1.00 26.77 93 SER D N 1
ATOM 1354 C CA . SER D 2 9 ? 37.226 -11.686 2.078 1.00 27.66 93 SER D CA 1
ATOM 1355 C C . SER D 2 9 ? 38.108 -10.635 2.752 1.00 27.46 93 SER D C 1
ATOM 1356 O O . SER D 2 9 ? 38.829 -9.920 2.061 1.00 31.03 93 SER D O 1
ATOM 1359 N N . VAL D 2 10 ? 38.062 -10.534 4.091 1.00 26.57 94 VAL D N 1
ATOM 1360 C CA . VAL D 2 10 ? 38.900 -9.609 4.834 1.00 28.66 94 VAL D CA 1
ATOM 1361 C C . VAL D 2 10 ? 40.368 -10.048 4.800 1.00 30.29 94 VAL D C 1
ATOM 1362 O O . VAL D 2 10 ? 41.258 -9.261 4.480 1.00 31.58 94 VAL D O 1
ATOM 1366 N N . LEU D 2 11 ? 40.631 -11.317 5.108 1.00 28.10 95 LEU D N 1
ATOM 1367 C CA . LEU D 2 11 ? 41.988 -11.825 5.202 1.00 31.55 95 LEU D CA 1
ATOM 1368 C C . LEU D 2 11 ? 42.721 -11.727 3.874 1.00 33.23 95 LEU D C 1
ATOM 1369 O O . LEU D 2 11 ? 43.929 -11.502 3.882 1.00 37.86 95 LEU D O 1
ATOM 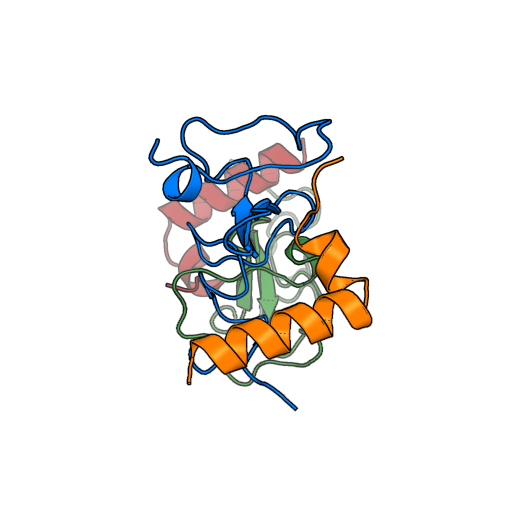1374 N N . LYS D 2 12 ? 42.018 -11.925 2.756 1.00 31.63 96 LYS D N 1
ATOM 1375 C CA . LYS D 2 12 ? 42.702 -11.948 1.472 1.00 37.41 96 LYS D CA 1
ATOM 1376 C C . LYS D 2 12 ? 42.914 -10.543 0.926 1.00 37.91 96 LYS D C 1
ATOM 1377 O O . LYS D 2 12 ? 43.528 -10.404 -0.122 1.00 41.17 96 LYS D O 1
ATOM 1383 N N . ASP D 2 13 ? 42.339 -9.525 1.575 1.00 37.47 97 ASP D N 1
ATOM 1384 C CA . ASP D 2 13 ? 42.458 -8.158 1.106 1.00 39.94 97 ASP D CA 1
ATOM 1385 C C . ASP D 2 13 ? 43.346 -7.405 2.085 1.00 40.01 97 ASP D C 1
ATOM 1386 O O . ASP D 2 13 ? 42.886 -7.045 3.166 1.00 37.99 97 ASP D O 1
ATOM 1391 N N . PRO D 2 14 ? 44.632 -7.138 1.744 1.00 43.34 98 PRO D N 1
ATOM 1392 C CA . PRO D 2 14 ? 45.567 -6.510 2.680 1.00 43.91 98 PRO D CA 1
ATOM 1393 C C . PRO D 2 14 ? 45.052 -5.237 3.334 1.00 42.41 98 PRO D C 1
ATOM 1394 O O . PRO D 2 14 ? 45.380 -4.981 4.484 1.00 42.84 98 PRO D O 1
ATOM 1398 N N . ILE D 2 15 ? 44.274 -4.438 2.583 1.00 43.33 99 ILE D N 1
ATOM 1399 C CA . ILE D 2 15 ? 43.730 -3.191 3.097 1.00 43.58 99 ILE D CA 1
ATOM 1400 C C . ILE D 2 15 ? 42.636 -3.475 4.132 1.00 39.45 99 ILE D C 1
ATOM 1401 O O . ILE D 2 15 ? 42.625 -2.879 5.202 1.00 37.55 99 ILE D O 1
ATOM 1406 N N . ALA D 2 16 ? 41.701 -4.356 3.790 1.00 38.10 100 ALA D N 1
ATOM 1407 C CA . ALA D 2 16 ? 40.610 -4.713 4.683 1.00 35.41 100 ALA D CA 1
ATOM 1408 C C . ALA D 2 16 ? 41.167 -5.344 5.955 1.00 34.22 100 ALA D C 1
ATOM 1409 O O . ALA D 2 16 ? 40.664 -5.077 7.049 1.00 32.46 100 ALA D O 1
ATOM 1411 N N . LYS D 2 17 ? 42.182 -6.195 5.796 1.00 35.39 101 LYS D N 1
ATOM 1412 C CA . LYS D 2 17 ? 42.807 -6.861 6.932 1.00 33.41 101 LYS D CA 1
ATOM 1413 C C . LYS D 2 17 ? 43.428 -5.829 7.880 1.00 34.07 101 LYS D C 1
ATOM 1414 O O . LYS D 2 17 ? 43.221 -5.886 9.098 1.00 32.38 101 LYS D O 1
ATOM 1420 N N . MET D 2 18 ? 44.200 -4.879 7.340 1.00 35.98 102 MET D N 1
ATOM 1421 C CA . MET D 2 18 ? 44.837 -3.895 8.204 1.00 38.46 102 MET D CA 1
ATOM 1422 C C . MET D 2 18 ? 43.783 -3.054 8.928 1.00 36.39 102 MET D C 1
ATOM 1423 O O . MET D 2 18 ? 43.972 -2.711 10.096 1.00 38.17 102 MET D O 1
ATOM 1428 N N . ARG D 2 19 ? 42.668 -2.731 8.264 1.00 35.69 103 ARG D N 1
ATOM 1429 C CA . ARG D 2 19 ? 41.643 -1.895 8.872 1.00 35.80 103 ARG D CA 1
ATOM 1430 C C . ARG D 2 19 ? 41.022 -2.624 10.074 1.00 33.73 103 ARG D C 1
ATOM 1431 O O . ARG D 2 19 ? 40.771 -2.022 11.123 1.00 35.81 103 ARG D O 1
ATOM 1439 N N . ARG D 2 20 ? 40.820 -3.923 9.910 1.00 32.78 104 ARG D N 1
ATOM 1440 C CA . ARG D 2 20 ? 40.261 -4.764 10.971 1.00 29.81 104 ARG D CA 1
ATOM 1441 C C . ARG D 2 20 ? 41.221 -4.830 12.160 1.00 30.96 104 ARG D C 1
ATOM 1442 O O . ARG D 2 20 ? 40.789 -4.637 13.284 1.00 32.72 104 ARG D O 1
ATOM 1450 N N . LEU D 2 21 ? 42.512 -5.058 11.910 1.00 32.95 105 LEU D N 1
ATOM 1451 C CA . LEU D 2 21 ? 43.518 -5.078 12.961 1.00 34.11 105 LEU D CA 1
ATOM 1452 C C . LEU D 2 21 ? 43.486 -3.758 13.721 1.00 34.78 105 LEU D C 1
ATOM 1453 O O . LEU D 2 21 ? 43.570 -3.697 14.941 1.00 33.30 105 LEU D O 1
ATOM 1458 N N . VAL D 2 22 ? 43.460 -2.653 12.981 1.00 36.51 106 VAL D N 1
ATOM 1459 C CA . VAL D 2 22 ? 43.529 -1.373 13.649 1.00 37.62 106 VAL D CA 1
ATOM 1460 C C . VAL D 2 22 ? 42.298 -1.169 14.529 1.00 35.01 106 VAL D C 1
ATOM 1461 O O . VAL D 2 22 ? 42.417 -0.646 15.634 1.00 36.05 106 VAL D O 1
ATOM 1465 N N . ARG D 2 23 ? 41.125 -1.606 14.058 1.00 34.16 107 ARG D N 1
ATOM 1466 C CA . ARG D 2 23 ? 39.898 -1.495 14.830 1.00 35.04 107 ARG D CA 1
ATOM 1467 C C . ARG D 2 23 ? 39.986 -2.332 16.111 1.00 33.68 107 ARG D C 1
ATOM 1468 O O . ARG D 2 23 ? 39.614 -1.872 17.194 1.00 34.30 107 ARG D O 1
ATOM 1476 N N . ILE D 2 24 ? 40.465 -3.580 15.987 1.00 30.89 108 ILE D N 1
ATOM 1477 C CA . ILE D 2 24 ? 40.547 -4.456 17.152 1.00 30.81 108 ILE D CA 1
ATOM 1478 C C . ILE D 2 24 ? 41.513 -3.872 18.184 1.00 32.32 108 ILE D C 1
ATOM 1479 O O . ILE D 2 24 ? 41.236 -3.885 19.386 1.00 32.69 108 ILE D O 1
ATOM 1484 N N . GLU D 2 25 ? 42.674 -3.406 17.716 1.00 34.14 109 GLU D N 1
ATOM 1485 C CA . GLU D 2 25 ? 43.658 -2.803 18.600 1.00 37.36 109 GLU D CA 1
ATOM 1486 C C . GLU D 2 25 ? 43.044 -1.626 19.365 1.00 39.51 109 GLU D C 1
ATOM 1487 O O . GLU D 2 25 ? 43.221 -1.498 20.579 1.00 38.44 109 GLU D O 1
ATOM 1493 N N . GLN D 2 26 ? 42.315 -0.764 18.644 1.00 41.10 110 GLN D N 1
ATOM 1494 C CA . GLN D 2 26 ? 41.667 0.370 19.277 1.00 44.92 110 GLN D CA 1
ATOM 1495 C C . GLN D 2 26 ? 40.720 -0.103 20.376 1.00 42.39 110 GLN D C 1
ATOM 1496 O O . GLN D 2 26 ? 40.714 0.468 21.465 1.00 42.48 110 GLN D O 1
ATOM 1502 N N . ARG D 2 27 ? 39.908 -1.121 20.074 1.00 41.06 111 ARG D N 1
ATOM 1503 C CA . ARG D 2 27 ? 38.915 -1.614 21.016 1.00 41.86 111 ARG D CA 1
ATOM 1504 C C . ARG D 2 27 ? 39.624 -2.228 22.223 1.00 39.86 111 ARG D C 1
ATOM 1505 O O . ARG D 2 27 ? 39.212 -2.029 23.359 1.00 42.02 111 ARG D O 1
ATOM 1513 N N . GLN D 2 28 ? 40.758 -2.891 21.997 1.00 36.81 112 GLN D N 1
ATOM 1514 C CA . GLN D 2 28 ? 41.477 -3.533 23.089 1.00 36.78 112 GLN D CA 1
ATOM 1515 C C . GLN D 2 28 ? 42.215 -2.545 23.989 1.00 41.10 112 GLN D C 1
ATOM 1516 O O . GLN D 2 28 ? 42.462 -2.854 25.155 1.00 42.62 112 GLN D O 1
ATOM 1522 N N . LYS D 2 29 ? 42.605 -1.389 23.444 1.00 42.95 113 LYS D N 1
ATOM 1523 C CA . LYS D 2 29 ? 43.099 -0.299 24.267 1.00 48.86 113 LYS D CA 1
ATOM 1524 C C . LYS D 2 29 ? 41.891 0.346 24.972 1.00 51.63 113 LYS D C 1
ATOM 1525 O O . LYS D 2 29 ? 42.106 0.788 26.125 1.00 60.16 113 LYS D O 1
#